Protein AF-0000000072547400 (afdb_homodimer)

InterPro domains:
  IPR038820 Coiled-coil domain-containing protein 171 [PF28256] (1-188)

Organism: Lottia gigantea (NCBI:txid225164)

Secondary structure (DSSP, 8-state):
-HHHHHHHHHHHHHHHHHHHHHHHHHHHHHHHHHHHHHHHHHHHHHHHHHHHHHHHHHHHHHHHHHHHHHHHHHHHHHHHHHHHHHHHHHHHHHHHHHHHHHHHHHHHH-TTS--HHHHHHHH-GGGS-S-GGG--HHHHHHHHHHHHHHHHHHHHHHHHHHHHHHHHHHHHHHHHHHHHHHHHHHH-/-HHHHHHHHHHHHHHHHHHHHHHHHHHHHHHHHHHHHHHHHHHHHHHHHHHHHHHHHHHHHHHHHHHHHHHHHHHHHHHHHHHHHHHHHHHHHHHHHHHHHHHHHHHHH-TTS--THHHHHHH-GGGS-S-GGG--HHHHHHHHHHHHHHHHHHHHHHHHHHHHHHHHHHHHHHHHHHHHHHHHHHH-

pLDDT: mean 85.14, std 13.45, range [47.97, 98.69]

Radius of gyration: 54.81 Å; Cα contacts (8 Å, |Δi|>4): 258; chains: 2; bounding box: 31×188×97 Å

Sequence (376 aa):
LLQEQSRQLTELSTRLEMYATDGEEKRHTLSAAAQDLSEIKSELRRKEQTIRQLNKQTMQYEFDKKSFEGNLTDAENALRTAAKDKEVLANYIRSVEKALLEGKRQFRQSPEGREVTLSQLLLNTDLIPSDISKAGPELIACQNLVAAFIDVYHSATSKIKSLEEEVVAHRQHVEAMKRELSDTIHRELLQEQSRQLTELSTRLEMYATDGEEKRHTLSAAAQDLSEIKSELRRKEQTIRQLNKQTMQYEFDKKSFEGNLTDAENALRTAAKDKEVLANYIRSVEKALLEGKRQFRQSPEGREVTLSQLLLNTDLIPSDISKAGPELIACQNLVAAFIDVYHSATSKIKSLEEEVVAHRQHVEAMKRELSDTIHRE

Foldseek 3Di:
DVVVVVVVVVVVVVVVVVVVVVVVVVVVVVVVVVVVVVVVVVVVVVVVVVVVVVVVVVVVVVVVVVVVVVVVVVVVVVVVLVVVLVVLLVQLVVQLVVLVVVVVVVCVPCVQDDLVRSCCSNVVCVSPPPPCVSHDPVSVVVNVVSVVVVVVSNVVSVVSNVVVVVVVVVVVVVVVVVVVVVVVVVVD/DVVVVVVVVVVVVVVVVVVVVVVVVVVVVVVVVVVVVVVVVVVVVVVVVVVVVVVVVVVVVVVVVVVVVVVVVVVVVVVVLVVVLVVLLVQLVVQLVVLVVVVVVVCVPCVQDDLCRSCCSNPVCVSPPPPVVSHDPVSVVVNVVSVVVVVVSNVVSVVSNVVVVVVVVVVVVVVVVVVVVVVVVVVD

Structure (mmCIF, N/CA/C/O backbone):
data_AF-0000000072547400-model_v1
#
loop_
_entity.id
_entity.type
_entity.pdbx_description
1 polymer 'Uncharacterized protein'
#
loop_
_atom_site.group_PDB
_atom_site.id
_atom_site.type_symbol
_atom_site.label_atom_id
_atom_site.label_alt_id
_atom_site.label_comp_id
_atom_site.label_asym_id
_atom_site.label_entity_id
_atom_site.label_seq_id
_atom_site.pdbx_PDB_ins_code
_atom_site.Cartn_x
_atom_site.Cartn_y
_atom_site.Cartn_z
_atom_site.occupancy
_atom_site.B_iso_or_equiv
_atom_site.auth_seq_id
_atom_site.auth_comp_id
_atom_site.auth_asym_id
_atom_site.auth_atom_id
_atom_site.pdbx_PDB_model_num
ATOM 1 N N . LEU A 1 1 ? 6.637 -103.25 -54.719 1 83.75 1 LEU A N 1
ATOM 2 C CA . LEU A 1 1 ? 5.586 -102.625 -53.938 1 83.75 1 LEU A CA 1
ATOM 3 C C . LEU A 1 1 ? 6.047 -102.375 -52.5 1 83.75 1 LEU A C 1
ATOM 5 O O . LEU A 1 1 ? 5.906 -101.312 -51.969 1 83.75 1 LEU A O 1
ATOM 9 N N . LEU A 1 2 ? 6.812 -103.312 -52 1 87.88 2 LEU A N 1
ATOM 10 C CA . LEU A 1 2 ? 7.285 -103.25 -50.625 1 87.88 2 LEU A CA 1
ATOM 11 C C . LEU A 1 2 ? 8.383 -102.188 -50.469 1 87.88 2 LEU A C 1
ATOM 13 O O . LEU A 1 2 ? 8.398 -101.438 -49.5 1 87.88 2 LEU A O 1
ATOM 17 N N . GLN A 1 3 ? 9.219 -102.125 -51.438 1 87.75 3 GLN A N 1
ATOM 18 C CA . GLN A 1 3 ? 10.32 -101.125 -51.438 1 87.75 3 GLN A CA 1
ATOM 19 C C . GLN A 1 3 ? 9.797 -99.75 -51.562 1 87.75 3 GLN A C 1
ATOM 21 O O . GLN A 1 3 ? 10.297 -98.812 -50.906 1 87.75 3 GLN A O 1
ATOM 26 N N . GLU A 1 4 ? 8.781 -99.562 -52.344 1 89.38 4 GLU A N 1
ATOM 27 C CA . GLU A 1 4 ? 8.156 -98.25 -52.531 1 89.38 4 GLU A CA 1
ATOM 28 C C . GLU A 1 4 ? 7.441 -97.75 -51.281 1 89.38 4 GLU A C 1
ATOM 30 O O . GLU A 1 4 ? 7.547 -96.625 -50.906 1 89.38 4 GLU A O 1
ATOM 35 N N . GLN A 1 5 ? 6.781 -98.688 -50.656 1 90 5 GLN A N 1
ATOM 36 C CA . GLN A 1 5 ? 6.078 -98.312 -49.406 1 90 5 GLN A CA 1
ATOM 37 C C . GLN A 1 5 ? 7.059 -98 -48.281 1 90 5 GLN A C 1
ATOM 39 O O . GLN A 1 5 ? 6.801 -97.062 -47.5 1 90 5 GLN A O 1
ATOM 44 N N . SER A 1 6 ? 8.164 -98.625 -48.281 1 89.88 6 SER A N 1
ATOM 45 C CA . SER A 1 6 ? 9.195 -98.375 -47.312 1 89.88 6 SER A CA 1
ATOM 46 C C . SER A 1 6 ? 9.797 -97 -47.5 1 89.88 6 SER A C 1
ATOM 48 O O . SER A 1 6 ? 10.047 -96.25 -46.562 1 89.88 6 SER A O 1
ATOM 50 N N . ARG A 1 7 ? 9.984 -96.625 -48.688 1 91.88 7 ARG A N 1
ATOM 51 C CA . ARG A 1 7 ? 10.5 -95.312 -49.031 1 91.88 7 ARG A CA 1
ATOM 52 C C . ARG A 1 7 ? 9.516 -94.188 -48.625 1 91.88 7 ARG A C 1
ATOM 54 O O . ARG A 1 7 ? 9.914 -93.188 -48.062 1 91.88 7 ARG A O 1
ATOM 61 N N . GLN A 1 8 ? 8.305 -94.5 -48.844 1 92.56 8 GLN A N 1
ATOM 62 C CA . GLN A 1 8 ? 7.254 -93.5 -48.5 1 92.56 8 GLN A CA 1
ATOM 63 C C . GLN A 1 8 ? 7.168 -93.375 -46.969 1 92.56 8 GLN A C 1
ATOM 65 O O . GLN A 1 8 ? 6.996 -92.25 -46.469 1 92.56 8 GLN A O 1
ATOM 70 N N . LEU A 1 9 ? 7.297 -94.375 -46.219 1 91.94 9 LEU A N 1
ATOM 71 C CA . LEU A 1 9 ? 7.266 -94.375 -44.781 1 91.94 9 LEU A CA 1
ATOM 72 C C . LEU A 1 9 ? 8.406 -93.562 -44.219 1 91.94 9 LEU A C 1
ATOM 74 O O . LEU A 1 9 ? 8.211 -92.75 -43.281 1 91.94 9 LEU A O 1
ATOM 78 N N . THR A 1 10 ? 9.555 -93.75 -44.844 1 92 10 THR A N 1
ATOM 79 C CA . THR A 1 10 ? 10.727 -93 -44.406 1 92 10 THR A CA 1
ATOM 80 C C . THR A 1 10 ? 10.547 -91.5 -44.719 1 92 10 THR A C 1
ATOM 82 O O . THR A 1 10 ? 10.875 -90.688 -43.875 1 92 10 THR A O 1
ATOM 85 N N . GLU A 1 11 ? 10.039 -91.188 -45.812 1 92.81 11 GLU A N 1
ATOM 86 C CA . GLU A 1 11 ? 9.797 -89.812 -46.219 1 92.81 11 GLU A CA 1
ATOM 87 C C . GLU A 1 11 ? 8.781 -89.188 -45.281 1 92.81 11 GLU A C 1
ATOM 89 O O . GLU A 1 11 ? 8.992 -88.062 -44.812 1 92.81 11 GLU A O 1
ATOM 94 N N . LEU A 1 12 ? 7.723 -89.875 -45.031 1 91.81 12 LEU A N 1
ATOM 95 C CA . LEU A 1 12 ? 6.68 -89.375 -44.125 1 91.81 12 LEU A CA 1
ATOM 96 C C . LEU A 1 12 ? 7.203 -89.188 -42.719 1 91.81 12 LEU A C 1
ATOM 98 O O . LEU A 1 12 ? 6.855 -88.25 -42.031 1 91.81 12 LEU A O 1
ATOM 102 N N . SER A 1 13 ? 8.008 -90.125 -42.344 1 91 13 SER A N 1
ATOM 103 C CA . SER A 1 13 ? 8.609 -90.062 -41 1 91 13 SER A CA 1
ATOM 104 C C . SER A 1 13 ? 9.516 -88.812 -40.875 1 91 13 SER A C 1
ATOM 106 O O . SER A 1 13 ? 9.516 -88.125 -39.875 1 91 13 SER A O 1
ATOM 108 N N . THR A 1 14 ? 10.281 -88.562 -41.906 1 91.81 14 THR A N 1
ATOM 109 C CA . THR A 1 14 ? 11.156 -87.375 -41.938 1 91.81 14 THR A CA 1
ATOM 110 C C . THR A 1 14 ? 10.336 -86.125 -41.906 1 91.81 14 THR A C 1
ATOM 112 O O . THR A 1 14 ? 10.68 -85.188 -41.188 1 91.81 14 THR A O 1
ATOM 115 N N . ARG A 1 15 ? 9.281 -86.062 -42.656 1 91.81 15 ARG A N 1
ATOM 116 C CA . ARG A 1 15 ? 8.406 -84.938 -42.688 1 91.81 15 ARG A CA 1
ATOM 117 C C . ARG A 1 15 ? 7.746 -84.688 -41.312 1 91.81 15 ARG A C 1
ATOM 119 O O . ARG A 1 15 ? 7.613 -83.562 -40.875 1 91.81 15 ARG A O 1
ATOM 126 N N . LEU A 1 16 ? 7.395 -85.688 -40.719 1 90.81 16 LEU A N 1
ATOM 127 C CA . LEU A 1 16 ? 6.777 -85.625 -39.375 1 90.81 16 LEU A CA 1
ATOM 128 C C . LEU A 1 16 ? 7.75 -85.062 -38.375 1 90.81 16 LEU A C 1
ATOM 130 O O . LEU A 1 16 ? 7.363 -84.25 -37.531 1 90.81 16 LEU A O 1
ATOM 134 N N . GLU A 1 17 ? 8.945 -85.5 -38.469 1 90.56 17 GLU A N 1
ATOM 135 C CA . GLU A 1 17 ? 9.977 -85 -37.562 1 90.56 17 GLU A CA 1
ATOM 136 C C . GLU A 1 17 ? 10.203 -83.5 -37.812 1 90.56 17 GLU A C 1
ATOM 138 O O . GLU A 1 17 ? 10.375 -82.688 -36.844 1 90.56 17 GLU A O 1
ATOM 143 N N . MET A 1 18 ? 10.203 -83.125 -39 1 90.81 18 MET A N 1
ATOM 144 C CA . MET A 1 18 ? 10.375 -81.688 -39.375 1 90.81 18 MET A CA 1
ATOM 145 C C . MET A 1 18 ? 9.227 -80.875 -38.844 1 90.81 18 MET A C 1
ATOM 147 O O . MET A 1 18 ? 9.445 -79.75 -38.281 1 90.81 18 MET A O 1
ATOM 151 N N . TYR A 1 19 ? 8.023 -81.375 -38.906 1 87.81 19 TYR A N 1
ATOM 152 C CA . TYR A 1 19 ? 6.836 -80.688 -38.406 1 87.81 19 TYR A CA 1
ATOM 153 C C . TYR A 1 19 ? 6.859 -80.562 -36.875 1 87.81 19 TYR A C 1
ATOM 155 O O . TYR A 1 19 ? 6.48 -79.5 -36.312 1 87.81 19 TYR A O 1
ATOM 163 N N . ALA A 1 20 ? 7.324 -81.625 -36.344 1 88.81 20 ALA A N 1
ATOM 164 C CA . ALA A 1 20 ? 7.406 -81.625 -34.875 1 88.81 20 ALA A CA 1
ATOM 165 C C . ALA A 1 20 ? 8.398 -80.562 -34.375 1 88.81 20 ALA A C 1
ATOM 167 O O . ALA A 1 20 ? 8.117 -79.812 -33.438 1 88.81 20 ALA A O 1
ATOM 168 N N . THR A 1 21 ? 9.531 -80.5 -35.031 1 89.12 21 THR A N 1
ATOM 169 C CA . THR A 1 21 ? 10.562 -79.562 -34.656 1 89.12 21 THR A CA 1
ATOM 170 C C . THR A 1 21 ? 10.062 -78.125 -34.906 1 89.12 21 THR A C 1
ATOM 172 O O . THR A 1 21 ? 10.227 -77.25 -34.062 1 89.12 21 THR A O 1
ATOM 175 N N . ASP A 1 22 ? 9.406 -77.938 -36.031 1 89.44 22 ASP A N 1
ATOM 176 C CA . ASP A 1 22 ? 8.82 -76.688 -36.375 1 89.44 22 ASP A CA 1
ATOM 177 C C . ASP A 1 22 ? 7.742 -76.25 -35.375 1 89.44 22 ASP A C 1
ATOM 179 O O . ASP A 1 22 ? 7.676 -75.125 -34.938 1 89.44 22 ASP A O 1
ATOM 183 N N . GLY A 1 23 ? 6.98 -77.188 -34.969 1 86.19 23 GLY A N 1
ATOM 184 C CA . GLY A 1 23 ? 5.938 -77 -34 1 86.19 23 GLY A CA 1
ATOM 185 C C . GLY A 1 23 ? 6.477 -76.562 -32.625 1 86.19 23 GLY A C 1
ATOM 186 O O . GLY A 1 23 ? 5.918 -75.688 -31.984 1 86.19 23 GLY A O 1
ATOM 187 N N . GLU A 1 24 ? 7.559 -77.188 -32.281 1 90.06 24 GLU A N 1
ATOM 188 C CA . GLU A 1 24 ? 8.203 -76.875 -31.016 1 90.06 24 GLU A CA 1
ATOM 189 C C . GLU A 1 24 ? 8.789 -75.438 -31.062 1 90.06 24 GLU A C 1
ATOM 191 O O . GLU A 1 24 ? 8.695 -74.688 -30.078 1 90.06 24 GLU A O 1
ATOM 196 N N . GLU A 1 25 ? 9.359 -75.062 -32.094 1 90.81 25 GLU A N 1
ATOM 197 C CA . GLU A 1 25 ? 9.922 -73.75 -32.281 1 90.81 25 GLU A CA 1
ATOM 198 C C . GLU A 1 25 ? 8.828 -72.688 -32.219 1 90.81 25 GLU A C 1
ATOM 200 O O . GLU A 1 25 ? 9 -71.625 -31.594 1 90.81 25 GLU A O 1
ATOM 205 N N . LYS A 1 26 ? 7.754 -73 -32.875 1 89.62 26 LYS A N 1
ATOM 206 C CA . LYS A 1 26 ? 6.629 -72.062 -32.875 1 89.62 26 LYS A CA 1
ATOM 207 C C . LYS A 1 26 ? 6.023 -71.938 -31.469 1 89.62 26 LYS A C 1
ATOM 209 O O . LYS A 1 26 ? 5.609 -70.812 -31.078 1 89.62 26 LYS A O 1
ATOM 214 N N . ARG A 1 27 ? 6.07 -73 -30.766 1 90.75 27 ARG A N 1
ATOM 215 C CA . ARG A 1 27 ? 5.574 -72.938 -29.391 1 90.75 27 ARG A CA 1
ATOM 216 C C . ARG A 1 27 ? 6.453 -72.062 -28.516 1 90.75 27 ARG A C 1
ATOM 218 O O . ARG A 1 27 ? 5.945 -71.312 -27.703 1 90.75 27 ARG A O 1
ATOM 225 N N . HIS A 1 28 ? 7.75 -72.188 -28.703 1 93.44 28 HIS A N 1
ATOM 226 C CA . HIS A 1 28 ? 8.688 -71.312 -27.953 1 93.44 28 HIS A CA 1
ATOM 227 C C . HIS A 1 28 ? 8.516 -69.875 -28.297 1 93.44 28 HIS A C 1
ATOM 229 O O . HIS A 1 28 ? 8.484 -69 -27.406 1 93.44 28 HIS A O 1
ATOM 235 N N . THR A 1 29 ? 8.336 -69.562 -29.5 1 93.19 29 THR A N 1
ATOM 236 C CA . THR A 1 29 ? 8.148 -68.25 -29.969 1 93.19 29 THR A CA 1
ATOM 237 C C . THR A 1 29 ? 6.844 -67.625 -29.438 1 93.19 29 THR A C 1
ATOM 239 O O . THR A 1 29 ? 6.797 -66.5 -29.031 1 93.19 29 THR A O 1
ATOM 242 N N . LEU A 1 30 ? 5.801 -68.438 -29.422 1 92.62 30 LEU A N 1
ATOM 243 C CA . LEU A 1 30 ? 4.504 -68.062 -28.906 1 92.62 30 LEU A CA 1
ATOM 244 C C . LEU A 1 30 ? 4.594 -67.75 -27.422 1 92.62 30 LEU A C 1
ATOM 246 O O . LEU A 1 30 ? 4.031 -66.75 -26.953 1 92.62 30 LEU A O 1
ATOM 250 N N . SER A 1 31 ? 5.324 -68.562 -26.734 1 93.44 31 SER A N 1
ATOM 251 C CA . SER A 1 31 ? 5.512 -68.375 -25.297 1 93.44 31 SER A CA 1
ATOM 252 C C . SER A 1 31 ? 6.285 -67.062 -25.016 1 93.44 31 SER A C 1
ATOM 254 O O . SER A 1 31 ? 5.922 -66.312 -24.125 1 93.44 31 SER A O 1
ATOM 256 N N . ALA A 1 32 ? 7.305 -66.812 -25.781 1 93.69 32 ALA A N 1
ATOM 257 C CA . ALA A 1 32 ? 8.102 -65.625 -25.625 1 93.69 32 ALA A CA 1
ATOM 258 C C . ALA A 1 32 ? 7.273 -64.375 -25.953 1 93.69 32 ALA A C 1
ATOM 260 O O . ALA A 1 32 ? 7.352 -63.344 -25.25 1 93.69 32 ALA A O 1
ATOM 261 N N . ALA A 1 33 ? 6.48 -64.438 -26.984 1 92.12 33 ALA A N 1
ATOM 262 C CA . ALA A 1 33 ? 5.625 -63.344 -27.391 1 92.12 33 ALA A CA 1
ATOM 263 C C . ALA A 1 33 ? 4.574 -63.031 -26.312 1 92.12 33 ALA A C 1
ATOM 265 O O . ALA A 1 33 ? 4.266 -61.875 -26.047 1 92.12 33 ALA A O 1
ATOM 266 N N . ALA A 1 34 ? 4.102 -64.125 -25.781 1 92.81 34 ALA A N 1
ATOM 267 C CA . ALA A 1 34 ? 3.104 -63.969 -24.719 1 92.81 34 ALA A CA 1
ATOM 268 C C . ALA A 1 34 ? 3.705 -63.281 -23.484 1 92.81 34 ALA A C 1
ATOM 270 O O . ALA A 1 34 ? 3.062 -62.438 -22.859 1 92.81 34 ALA A O 1
ATOM 271 N N . GLN A 1 35 ? 4.926 -63.594 -23.172 1 95 35 GLN A N 1
ATOM 272 C CA . GLN A 1 35 ? 5.629 -62.969 -22.047 1 95 35 GLN A CA 1
ATOM 273 C C . GLN A 1 35 ? 5.902 -61.5 -22.328 1 95 35 GLN A C 1
ATOM 275 O O . GLN A 1 35 ? 5.672 -60.656 -21.453 1 95 35 GLN A O 1
ATOM 280 N N . ASP A 1 36 ? 6.352 -61.156 -23.5 1 93.69 36 ASP A N 1
ATOM 281 C CA . ASP A 1 36 ? 6.602 -59.781 -23.891 1 93.69 36 ASP A CA 1
ATOM 282 C C . ASP A 1 36 ? 5.324 -58.969 -23.812 1 93.69 36 ASP A C 1
ATOM 284 O O . ASP A 1 36 ? 5.34 -57.844 -23.297 1 93.69 36 ASP A O 1
ATOM 288 N N . LEU A 1 37 ? 4.277 -59.562 -24.375 1 94.69 37 LEU A N 1
ATOM 289 C CA . LEU A 1 37 ? 2.984 -58.906 -24.375 1 94.69 37 LEU A CA 1
ATOM 290 C C . LEU A 1 37 ? 2.541 -58.594 -22.938 1 94.69 37 LEU A C 1
ATOM 292 O O . LEU A 1 37 ? 2.07 -57.5 -22.656 1 94.69 37 LEU A O 1
ATOM 296 N N . SER A 1 38 ? 2.736 -59.531 -22.078 1 95.06 38 SER A N 1
ATOM 297 C CA . SER A 1 38 ? 2.369 -59.344 -20.688 1 95.06 38 SER A CA 1
ATOM 298 C C . SER A 1 38 ? 3.188 -58.25 -20.031 1 95.06 38 SER A C 1
ATOM 300 O O . SER A 1 38 ? 2.643 -57.406 -19.328 1 95.06 38 SER A O 1
ATOM 302 N N . GLU A 1 39 ? 4.457 -58.219 -20.266 1 96.56 39 GLU A N 1
ATOM 303 C CA . GLU A 1 39 ? 5.352 -57.188 -19.703 1 96.56 39 GLU A CA 1
ATOM 304 C C . GLU A 1 39 ? 5.012 -55.812 -20.219 1 96.56 39 GLU A C 1
ATOM 306 O O . GLU A 1 39 ? 4.945 -54.844 -19.453 1 96.56 39 GLU A O 1
ATOM 311 N N . ILE A 1 40 ? 4.742 -55.656 -21.453 1 96.94 40 ILE A N 1
ATOM 312 C CA . ILE A 1 40 ? 4.457 -54.344 -22.062 1 96.94 40 ILE A CA 1
ATOM 313 C C . ILE A 1 40 ? 3.092 -53.844 -21.594 1 96.94 40 ILE A C 1
ATOM 315 O O . ILE A 1 40 ? 2.902 -52.656 -21.375 1 96.94 40 ILE A O 1
ATOM 319 N N . LYS A 1 41 ? 2.186 -54.781 -21.484 1 95.94 41 LYS A N 1
ATOM 320 C CA . LYS A 1 41 ? 0.874 -54.406 -20.969 1 95.94 41 LYS A CA 1
ATOM 321 C C . LYS A 1 41 ? 0.982 -53.875 -19.547 1 95.94 41 LYS A C 1
ATOM 323 O O . LYS A 1 41 ? 0.291 -52.906 -19.172 1 95.94 41 LYS A O 1
ATOM 328 N N . SER A 1 42 ? 1.872 -54.469 -18.734 1 96.75 42 SER A N 1
ATOM 329 C CA . SER A 1 42 ? 2.111 -54 -17.375 1 96.75 42 SER A CA 1
ATOM 330 C C . SER A 1 42 ? 2.738 -52.594 -17.375 1 96.75 42 SER A C 1
ATOM 332 O O . SER A 1 42 ? 2.344 -51.75 -16.578 1 96.75 42 SER A O 1
ATOM 334 N N . GLU A 1 43 ? 3.648 -52.438 -18.25 1 97.69 43 GLU A N 1
ATOM 335 C CA . GLU A 1 43 ? 4.293 -51.156 -18.375 1 97.69 43 GLU A CA 1
ATOM 336 C C . GLU A 1 43 ? 3.299 -50.062 -18.828 1 97.69 43 GLU A C 1
ATOM 338 O O . GLU A 1 43 ? 3.336 -48.938 -18.344 1 97.69 43 GLU A O 1
ATOM 343 N N . LEU A 1 44 ? 2.465 -50.438 -19.766 1 97.94 44 LEU A N 1
ATOM 344 C CA . LEU A 1 44 ? 1.421 -49.531 -20.234 1 97.94 44 LEU A CA 1
ATOM 345 C C . LEU A 1 44 ? 0.53 -49.094 -19.078 1 97.94 44 LEU A C 1
ATOM 347 O O . LEU A 1 44 ? 0.219 -47.906 -18.938 1 97.94 44 LEU A O 1
ATOM 351 N N . ARG A 1 45 ? 0.213 -50.031 -18.203 1 97.25 45 ARG A N 1
ATOM 352 C CA . ARG A 1 45 ? -0.606 -49.719 -17.047 1 97.25 45 ARG A CA 1
ATOM 353 C C . ARG A 1 45 ? 0.118 -48.75 -16.094 1 97.25 45 ARG A C 1
ATOM 355 O O . ARG A 1 45 ? -0.494 -47.844 -15.547 1 97.25 45 ARG A O 1
ATOM 362 N N . ARG A 1 46 ? 1.357 -48.938 -15.945 1 98.25 46 ARG A N 1
ATOM 363 C CA . ARG A 1 46 ? 2.16 -48.094 -15.086 1 98.25 46 ARG A CA 1
ATOM 364 C C . ARG A 1 46 ? 2.211 -46.656 -15.641 1 98.25 46 ARG A C 1
ATOM 366 O O . ARG A 1 46 ? 2.051 -45.688 -14.898 1 98.25 46 ARG A O 1
ATOM 373 N N . LYS A 1 47 ? 2.367 -46.562 -16.875 1 98.12 47 LYS A N 1
ATOM 374 C CA . LYS A 1 47 ? 2.418 -45.25 -17.516 1 98.12 47 LYS A CA 1
ATOM 375 C C . LYS A 1 47 ? 1.073 -44.531 -17.406 1 98.12 47 LYS A C 1
ATOM 377 O O . LYS A 1 47 ? 1.023 -43.312 -17.203 1 98.12 47 LYS A O 1
ATOM 382 N N . GLU A 1 48 ? 0.029 -45.312 -17.609 1 98.06 48 GLU A N 1
ATOM 383 C CA . GLU A 1 48 ? -1.309 -44.75 -17.469 1 98.06 48 GLU A CA 1
ATOM 384 C C . GLU A 1 48 ? -1.533 -44.188 -16.062 1 98.06 48 GLU A C 1
ATOM 386 O O . GLU A 1 48 ? -2.152 -43.156 -15.891 1 98.06 48 GLU A O 1
ATOM 391 N N . GLN A 1 49 ? -1.041 -44.938 -15.117 1 98.31 49 GLN A N 1
ATOM 392 C CA . GLN A 1 49 ? -1.127 -44.469 -13.734 1 98.31 49 GLN A CA 1
ATOM 393 C C . GLN A 1 49 ? -0.318 -43.188 -13.539 1 98.31 49 GLN A C 1
ATOM 395 O O . GLN A 1 49 ? -0.776 -42.25 -12.875 1 98.31 49 GLN A O 1
ATOM 400 N N . THR A 1 50 ? 0.792 -43.094 -14.07 1 98.5 50 THR A N 1
ATOM 401 C CA . THR A 1 50 ? 1.645 -41.938 -14 1 98.5 50 THR A CA 1
ATOM 402 C C . THR A 1 50 ? 0.957 -40.719 -14.641 1 98.5 50 THR A C 1
ATOM 404 O O . THR A 1 50 ? 0.983 -39.625 -14.086 1 98.5 50 THR A O 1
ATOM 407 N N . ILE A 1 51 ? 0.347 -40.906 -15.766 1 98.69 51 ILE A N 1
ATOM 408 C CA . ILE A 1 51 ? -0.362 -39.844 -16.469 1 98.69 51 ILE A CA 1
ATOM 409 C C . ILE A 1 51 ? -1.506 -39.312 -15.609 1 98.69 51 ILE A C 1
ATOM 411 O O . ILE A 1 51 ? -1.709 -38.125 -15.5 1 98.69 51 ILE A O 1
ATOM 415 N N . ARG A 1 52 ? -2.158 -40.25 -14.953 1 98.06 52 ARG A N 1
ATOM 416 C CA . ARG A 1 52 ? -3.254 -39.844 -14.078 1 98.06 52 ARG A CA 1
ATOM 417 C C . ARG A 1 52 ? -2.75 -38.938 -12.945 1 98.06 52 ARG A C 1
ATOM 419 O O . ARG A 1 52 ? -3.361 -37.938 -12.625 1 98.06 52 ARG A O 1
ATOM 426 N N . GLN A 1 53 ? -1.719 -39.344 -12.398 1 98.12 53 GLN A N 1
ATOM 427 C CA . GLN A 1 53 ? -1.133 -38.594 -11.297 1 98.12 53 GLN A CA 1
ATOM 428 C C . GLN A 1 53 ? -0.684 -37.188 -11.766 1 98.12 53 GLN A C 1
ATOM 430 O O . GLN A 1 53 ? -0.952 -36.188 -11.102 1 98.12 53 GLN A O 1
ATOM 435 N N . LEU A 1 54 ? -0.065 -37.125 -12.875 1 98 54 LEU A N 1
ATOM 436 C CA . LEU A 1 54 ? 0.422 -35.875 -13.422 1 98 54 LEU A CA 1
ATOM 437 C C . LEU A 1 54 ? -0.739 -34.969 -13.797 1 98 54 LEU A C 1
ATOM 439 O O . LEU A 1 54 ? -0.663 -33.75 -13.617 1 98 54 LEU A O 1
ATOM 443 N N . ASN A 1 55 ? -1.71 -35.562 -14.32 1 97 55 ASN A N 1
ATOM 444 C CA . ASN A 1 55 ? -2.898 -34.781 -14.648 1 97 55 ASN A CA 1
ATOM 445 C C . ASN A 1 55 ? -3.523 -34.156 -13.406 1 97 55 ASN A C 1
ATOM 447 O O . ASN A 1 55 ? -3.941 -33 -13.43 1 97 55 ASN A O 1
ATOM 451 N N . LYS A 1 56 ? -3.6 -34.875 -12.344 1 97.19 56 LYS A N 1
ATOM 452 C CA . LYS A 1 56 ? -4.102 -34.344 -11.086 1 97.19 56 LYS A CA 1
ATOM 453 C C . LYS A 1 56 ? -3.242 -33.188 -10.594 1 97.19 56 LYS A C 1
ATOM 455 O O . LYS A 1 56 ? -3.766 -32.156 -10.164 1 97.19 56 LYS A O 1
ATOM 460 N N . GLN A 1 57 ? -2.01 -33.375 -10.641 1 96.44 57 GLN A N 1
ATOM 461 C CA . GLN A 1 57 ? -1.071 -32.312 -10.227 1 96.44 57 GLN A CA 1
ATOM 462 C C . GLN A 1 57 ? -1.233 -31.062 -11.078 1 96.44 57 GLN A C 1
ATOM 464 O O . GLN A 1 57 ? -1.249 -29.953 -10.555 1 96.44 57 GLN A O 1
ATOM 469 N N . THR A 1 58 ? -1.315 -31.297 -12.328 1 95.94 58 THR A N 1
ATOM 470 C CA . THR A 1 58 ? -1.473 -30.172 -13.258 1 95.94 58 THR A CA 1
ATOM 471 C C . THR A 1 58 ? -2.758 -29.406 -12.961 1 95.94 58 THR A C 1
ATOM 473 O O . THR A 1 58 ? -2.773 -28.172 -13.008 1 95.94 58 THR A O 1
ATOM 476 N N . MET A 1 59 ? -3.76 -30.172 -12.672 1 96.12 59 MET A N 1
ATOM 477 C CA . MET A 1 59 ? -5.023 -29.531 -12.32 1 96.12 59 MET A CA 1
ATOM 478 C C . MET A 1 59 ? -4.867 -28.688 -11.055 1 96.12 59 MET A C 1
ATOM 480 O O . MET A 1 59 ? -5.391 -27.578 -10.984 1 96.12 59 MET A O 1
ATOM 484 N N . GLN A 1 60 ? -4.184 -29.156 -10.148 1 96.75 60 GLN A N 1
ATOM 485 C CA . GLN A 1 60 ? -3.924 -28.438 -8.914 1 96.75 60 GLN A CA 1
ATOM 486 C C . GLN A 1 60 ? -3.127 -27.156 -9.18 1 96.75 60 GLN A C 1
ATOM 488 O O . GLN A 1 60 ? -3.445 -26.094 -8.648 1 96.75 60 GLN A O 1
ATOM 493 N N . TYR A 1 61 ? -2.143 -27.219 -9.984 1 96.31 61 TYR A N 1
ATOM 494 C CA . TYR A 1 61 ? -1.314 -26.062 -10.328 1 96.31 61 TYR A CA 1
ATOM 495 C C . TYR A 1 61 ? -2.129 -25 -11.062 1 96.31 61 TYR A C 1
ATOM 497 O O . TYR A 1 61 ? -1.927 -23.812 -10.859 1 96.31 61 TYR A O 1
ATOM 505 N N . GLU A 1 62 ? -2.961 -25.5 -11.914 1 94.81 62 GLU A N 1
ATOM 506 C CA . GLU A 1 62 ? -3.822 -24.562 -12.633 1 94.81 62 GLU A CA 1
ATOM 507 C C . GLU A 1 62 ? -4.715 -23.781 -11.672 1 94.81 62 GLU A C 1
ATOM 509 O O . GLU A 1 62 ? -4.895 -22.578 -11.828 1 94.81 62 GLU A O 1
ATOM 514 N N . PHE A 1 63 ? -5.227 -24.484 -10.719 1 95.81 63 PHE A N 1
ATOM 515 C CA . PHE A 1 63 ? -6.043 -23.844 -9.695 1 95.81 63 PHE A CA 1
ATOM 516 C C . PHE A 1 63 ? -5.219 -22.859 -8.883 1 95.81 63 PHE A C 1
ATOM 518 O O . PHE A 1 63 ? -5.648 -21.719 -8.664 1 95.81 63 PHE A O 1
ATOM 525 N N . ASP A 1 64 ? -4.09 -23.203 -8.469 1 95.38 64 ASP A N 1
ATOM 526 C CA . ASP A 1 64 ? -3.193 -22.344 -7.695 1 95.38 64 ASP A CA 1
ATOM 527 C C . ASP A 1 64 ? -2.807 -21.094 -8.484 1 95.38 64 ASP A C 1
ATOM 529 O O . ASP A 1 64 ? -2.758 -20 -7.934 1 95.38 64 ASP A O 1
ATOM 533 N N . LYS A 1 65 ? -2.533 -21.344 -9.695 1 94.44 65 LYS A N 1
ATOM 534 C CA . LYS A 1 65 ? -2.141 -20.219 -10.555 1 94.44 65 LYS A CA 1
ATOM 535 C C . LYS A 1 65 ? -3.227 -19.156 -10.594 1 94.44 65 LYS A C 1
ATOM 537 O O . LYS A 1 65 ? -2.938 -17.969 -10.469 1 94.44 65 LYS A O 1
ATOM 542 N N . LYS A 1 66 ? -4.461 -19.562 -10.742 1 95.62 66 LYS A N 1
ATOM 543 C CA . LYS A 1 66 ? -5.578 -18.625 -10.773 1 95.62 66 LYS A CA 1
ATOM 544 C C . LYS A 1 66 ? -5.715 -17.891 -9.445 1 95.62 66 LYS A C 1
ATOM 546 O O . LYS A 1 66 ? -5.957 -16.688 -9.422 1 95.62 66 LYS A O 1
ATOM 551 N N . SER A 1 67 ? -5.508 -18.672 -8.477 1 96 67 SER A N 1
ATOM 552 C CA . SER A 1 67 ? -5.582 -18.094 -7.141 1 96 67 SER A CA 1
ATOM 553 C C . SER A 1 67 ? -4.492 -17.047 -6.934 1 96 67 SER A C 1
ATOM 555 O O . SER A 1 67 ? -4.77 -15.945 -6.461 1 96 67 SER A O 1
ATOM 557 N N . PHE A 1 68 ? -3.303 -17.344 -7.301 1 95.62 68 PHE A N 1
ATOM 558 C CA . PHE A 1 68 ? -2.168 -16.438 -7.176 1 95.62 68 PHE A CA 1
ATOM 559 C C . PHE A 1 68 ? -2.379 -15.195 -8.023 1 95.62 68 PHE A C 1
ATOM 561 O O . PHE A 1 68 ? -2.104 -14.078 -7.574 1 95.62 68 PHE A O 1
ATOM 568 N N . GLU A 1 69 ? -2.848 -15.398 -9.188 1 94.75 69 GLU A N 1
ATOM 569 C CA . GLU A 1 69 ? -3.123 -14.273 -10.07 1 94.75 69 GLU A CA 1
ATOM 570 C C . GLU A 1 69 ? -4.152 -13.328 -9.453 1 94.75 69 GLU A C 1
ATOM 572 O O . GLU A 1 69 ? -4 -12.102 -9.516 1 94.75 69 GLU A O 1
ATOM 577 N N . GLY A 1 70 ? -5.117 -13.906 -8.852 1 96.06 70 GLY A N 1
ATOM 578 C CA . GLY A 1 70 ? -6.121 -13.109 -8.172 1 96.06 70 GLY A CA 1
ATOM 579 C C . GLY A 1 70 ? -5.57 -12.344 -6.977 1 96.06 70 GLY A C 1
ATOM 580 O O . GLY A 1 70 ? -5.836 -11.148 -6.824 1 96.06 70 GLY A O 1
ATOM 581 N N . ASN A 1 71 ? -4.844 -12.961 -6.191 1 95.75 71 ASN A N 1
ATOM 582 C CA . ASN A 1 71 ? -4.238 -12.352 -5.016 1 95.75 71 ASN A CA 1
ATOM 583 C C . ASN A 1 71 ? -3.277 -11.227 -5.398 1 95.75 71 ASN A C 1
ATOM 585 O O . ASN A 1 71 ? -3.238 -10.188 -4.738 1 95.75 71 ASN A O 1
ATOM 589 N N . 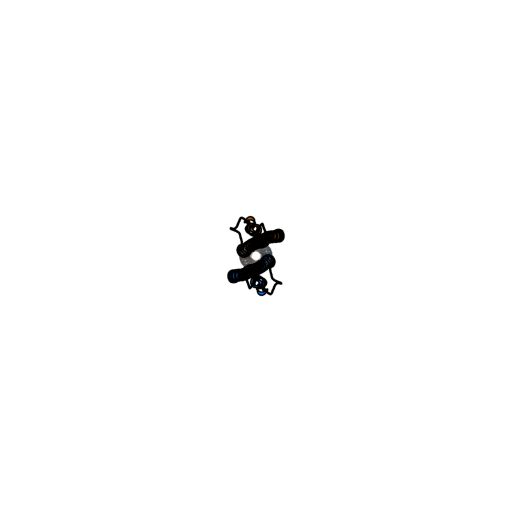LEU A 1 72 ? -2.57 -11.516 -6.414 1 96.56 72 LEU A N 1
ATOM 590 C CA . LEU A 1 72 ? -1.624 -10.508 -6.879 1 96.56 72 LEU A CA 1
ATOM 591 C C . LEU A 1 72 ? -2.355 -9.273 -7.395 1 96.56 72 LEU A C 1
ATOM 593 O O . LEU A 1 72 ? -1.96 -8.148 -7.105 1 96.56 72 LEU A O 1
ATOM 597 N N . THR A 1 73 ? -3.344 -9.508 -8.164 1 96.5 73 THR A N 1
ATOM 598 C CA . THR A 1 73 ? -4.145 -8.398 -8.664 1 96.5 73 THR A CA 1
ATOM 599 C C . THR A 1 73 ? -4.727 -7.59 -7.504 1 96.5 73 THR A C 1
ATOM 601 O O . THR A 1 73 ? -4.703 -6.359 -7.527 1 96.5 73 THR A O 1
ATOM 604 N N . ASP A 1 74 ? -5.172 -8.211 -6.488 1 96.62 74 ASP A N 1
ATOM 605 C CA . ASP A 1 74 ? -5.715 -7.547 -5.305 1 96.62 74 ASP A CA 1
ATOM 606 C C . ASP A 1 74 ? -4.645 -6.711 -4.605 1 96.62 74 ASP A C 1
ATOM 608 O O . ASP A 1 74 ? -4.891 -5.562 -4.234 1 96.62 74 ASP A O 1
ATOM 612 N N . ALA A 1 75 ? -3.566 -7.289 -4.461 1 96.56 75 ALA A N 1
ATOM 613 C CA . ALA A 1 75 ? -2.467 -6.598 -3.793 1 96.56 75 ALA A CA 1
ATOM 614 C C . ALA A 1 75 ? -2.02 -5.379 -4.594 1 96.56 75 ALA A C 1
ATOM 616 O O . ALA A 1 75 ? -1.747 -4.32 -4.023 1 96.56 75 ALA A O 1
ATOM 617 N N . GLU A 1 76 ? -1.955 -5.516 -5.832 1 93.69 76 GLU A N 1
ATOM 618 C CA . GLU A 1 76 ? -1.568 -4.41 -6.703 1 93.69 76 GLU A CA 1
ATOM 619 C C . GLU A 1 76 ? -2.582 -3.271 -6.629 1 93.69 76 GLU A C 1
ATOM 621 O O . GLU A 1 76 ? -2.205 -2.098 -6.641 1 93.69 76 GLU A O 1
ATOM 626 N N . ASN A 1 77 ? -3.801 -3.586 -6.59 1 95.69 77 ASN A N 1
ATOM 627 C CA . ASN A 1 77 ? -4.844 -2.574 -6.449 1 95.69 77 ASN A CA 1
ATOM 628 C C . ASN A 1 77 ? -4.73 -1.837 -5.117 1 95.69 77 ASN A C 1
ATOM 630 O O . ASN A 1 77 ? -4.883 -0.615 -5.066 1 95.69 77 ASN A O 1
ATOM 634 N N . ALA A 1 78 ? -4.508 -2.58 -4.156 1 95.81 78 ALA A N 1
ATOM 635 C CA . ALA A 1 78 ? -4.348 -1.978 -2.836 1 95.81 78 ALA A CA 1
ATOM 636 C C . ALA A 1 78 ? -3.146 -1.036 -2.807 1 95.81 78 ALA A C 1
ATOM 638 O O . ALA A 1 78 ? -3.221 0.058 -2.242 1 95.81 78 ALA A O 1
ATOM 639 N N . LEU A 1 79 ? -2.158 -1.409 -3.402 1 95 79 LEU A N 1
ATOM 640 C CA . LEU A 1 79 ? -0.95 -0.593 -3.465 1 95 79 LEU A CA 1
ATOM 641 C C . LEU A 1 79 ? -1.188 0.67 -4.285 1 95 79 LEU A C 1
ATOM 643 O O . LEU A 1 79 ? -0.703 1.747 -3.93 1 95 79 LEU A O 1
ATOM 647 N N . ARG A 1 80 ? -1.953 0.471 -5.352 1 94.38 80 ARG A N 1
ATOM 648 C CA . ARG A 1 80 ? -2.297 1.625 -6.176 1 94.38 80 ARG A CA 1
ATOM 649 C C . ARG A 1 80 ? -3.15 2.619 -5.398 1 94.38 80 ARG A C 1
ATOM 651 O O . ARG A 1 80 ? -2.938 3.83 -5.488 1 94.38 80 ARG A O 1
ATOM 658 N N . THR A 1 81 ? -4.062 2.135 -4.68 1 90.44 81 THR A N 1
ATOM 659 C CA . THR A 1 81 ? -4.922 2.984 -3.863 1 90.44 81 THR A CA 1
ATOM 660 C C . THR A 1 81 ? -4.105 3.719 -2.805 1 90.44 81 THR A C 1
ATOM 662 O O . THR A 1 81 ? -4.27 4.926 -2.613 1 90.44 81 THR A O 1
ATOM 665 N N . ALA A 1 82 ? -3.248 3.021 -2.125 1 90.5 82 ALA A N 1
ATOM 666 C CA . ALA A 1 82 ? -2.396 3.617 -1.1 1 90.5 82 ALA A CA 1
ATOM 667 C C . ALA A 1 82 ? -1.504 4.703 -1.691 1 90.5 82 ALA A C 1
ATOM 669 O O . ALA A 1 82 ? -1.321 5.762 -1.087 1 90.5 82 ALA A O 1
ATOM 670 N N . ALA A 1 83 ? -0.999 4.473 -2.812 1 90.44 83 ALA A N 1
ATOM 671 C CA . ALA A 1 83 ? -0.135 5.438 -3.486 1 90.44 83 ALA A CA 1
ATOM 672 C C . ALA A 1 83 ? -0.914 6.691 -3.879 1 90.44 83 ALA A C 1
ATOM 674 O O . ALA A 1 83 ? -0.412 7.809 -3.74 1 90.44 83 ALA A O 1
ATOM 675 N N . LYS A 1 84 ? -2.084 6.465 -4.375 1 89.81 84 LYS A N 1
ATOM 676 C CA . LYS A 1 84 ? -2.936 7.594 -4.738 1 89.81 84 LYS A CA 1
ATOM 677 C C . LYS A 1 84 ? -3.264 8.453 -3.52 1 89.81 84 LYS A C 1
ATOM 679 O O . LYS A 1 84 ? -3.205 9.68 -3.584 1 89.81 84 LYS A O 1
ATOM 684 N N . ASP A 1 85 ? -3.617 7.832 -2.445 1 87.44 85 ASP A N 1
ATOM 685 C CA . ASP A 1 85 ? -3.904 8.539 -1.202 1 87.44 85 ASP A CA 1
ATOM 686 C C . ASP A 1 85 ? -2.711 9.383 -0.759 1 87.44 85 ASP A C 1
ATOM 688 O O . ASP A 1 85 ? -2.875 10.523 -0.322 1 87.44 85 ASP A O 1
ATOM 692 N N . LYS A 1 86 ? -1.551 8.852 -0.834 1 88.38 86 LYS A N 1
ATOM 693 C CA . LYS A 1 86 ? -0.326 9.547 -0.452 1 88.38 86 LYS A CA 1
ATOM 694 C C . LYS A 1 86 ? -0.097 10.773 -1.327 1 88.38 86 LYS A C 1
ATOM 696 O O . LYS A 1 86 ? 0.287 11.836 -0.829 1 88.38 86 LYS A O 1
ATOM 701 N N . GLU A 1 87 ? -0.359 10.539 -2.582 1 88.94 87 GLU A N 1
ATOM 702 C CA . GLU A 1 87 ? -0.163 11.633 -3.529 1 88.94 87 GLU A CA 1
ATOM 703 C C . GLU A 1 87 ? -1.141 12.773 -3.268 1 88.94 87 GLU A C 1
ATOM 705 O O . GLU A 1 87 ? -0.756 13.945 -3.291 1 88.94 87 GLU A O 1
ATOM 710 N N . VAL A 1 88 ? -2.338 12.492 -3.002 1 88 88 VAL A N 1
ATOM 711 C CA . VAL A 1 88 ? -3.365 13.484 -2.721 1 88 88 VAL A CA 1
ATOM 712 C C . VAL A 1 88 ? -3.016 14.242 -1.442 1 88 88 VAL A C 1
ATOM 714 O O . VAL A 1 88 ? -3.111 15.469 -1.395 1 88 88 VAL A O 1
ATOM 717 N N . LEU A 1 89 ? -2.613 13.555 -0.431 1 89.81 89 LEU A N 1
ATOM 718 C CA . LEU A 1 89 ? -2.219 14.164 0.833 1 89.81 89 LEU A CA 1
ATOM 719 C C . LEU A 1 89 ? -1.031 15.102 0.636 1 89.81 89 LEU A C 1
ATOM 721 O O . LEU A 1 89 ? -1.041 16.234 1.122 1 89.81 89 LEU A O 1
ATOM 725 N N . ALA A 1 90 ? -0.081 14.625 -0.073 1 89.44 90 ALA A N 1
ATOM 726 C CA . ALA A 1 90 ? 1.112 15.43 -0.329 1 89.44 90 ALA A CA 1
ATOM 727 C C . ALA A 1 90 ? 0.757 16.719 -1.057 1 89.44 90 ALA A C 1
ATOM 729 O O . ALA A 1 90 ? 1.275 17.797 -0.724 1 89.44 90 ALA A O 1
ATOM 730 N N . ASN A 1 91 ? -0.09 16.625 -2 1 88.5 91 ASN A N 1
ATOM 731 C CA . ASN A 1 91 ? -0.527 17.797 -2.742 1 88.5 91 ASN A CA 1
ATOM 732 C C . ASN A 1 91 ? -1.276 18.781 -1.843 1 88.5 91 ASN A C 1
ATOM 734 O O . ASN A 1 91 ? -1.077 19.984 -1.938 1 88.5 91 ASN A O 1
ATOM 738 N N . TYR A 1 92 ? -2.117 18.266 -1.033 1 88.69 92 TYR A N 1
ATOM 739 C CA . TYR A 1 92 ? -2.834 19.109 -0.082 1 88.69 92 TYR A CA 1
ATOM 740 C C . TYR A 1 92 ? -1.863 19.859 0.822 1 88.69 92 TYR A C 1
ATOM 742 O O . TYR A 1 92 ? -1.981 21.078 0.999 1 88.69 92 TYR A O 1
ATOM 750 N N . ILE A 1 93 ? -0.931 19.156 1.351 1 89 93 ILE A N 1
ATOM 751 C CA . ILE A 1 93 ? 0.028 19.734 2.283 1 89 93 ILE A CA 1
ATOM 752 C C . ILE A 1 93 ? 0.817 20.844 1.586 1 89 93 ILE A C 1
ATOM 754 O O . ILE A 1 93 ? 1.002 21.922 2.143 1 89 93 ILE A O 1
ATOM 758 N N . ARG A 1 94 ? 1.198 20.547 0.377 1 87.81 94 ARG A N 1
ATOM 759 C CA . ARG A 1 94 ? 1.948 21.531 -0.391 1 87.81 94 ARG A CA 1
ATOM 760 C C . ARG A 1 94 ? 1.118 22.781 -0.622 1 87.81 94 ARG A C 1
ATOM 762 O O . ARG A 1 94 ? 1.63 23.906 -0.514 1 87.81 94 ARG A O 1
ATOM 769 N N . SER A 1 95 ? -0.1 22.594 -0.93 1 88.06 95 SER A N 1
ATOM 770 C CA . SER A 1 95 ? -0.998 23.719 -1.173 1 88.06 95 SER A CA 1
ATOM 771 C C . SER A 1 95 ? -1.19 24.547 0.087 1 88.06 95 SER A C 1
ATOM 773 O O . SER A 1 95 ? -1.173 25.781 0.031 1 88.06 95 SER A O 1
ATOM 775 N N . VAL A 1 96 ? -1.395 23.922 1.229 1 88.62 96 VAL A N 1
ATOM 776 C CA . VAL A 1 96 ? -1.591 24.609 2.5 1 88.62 96 VAL A CA 1
ATOM 777 C C . VAL A 1 96 ? -0.319 25.359 2.883 1 88.62 96 VAL A C 1
ATOM 779 O O . VAL A 1 96 ? -0.381 26.516 3.332 1 88.62 96 VAL A O 1
ATOM 782 N N . GLU A 1 97 ? 0.829 24.672 2.646 1 86.88 97 GLU A N 1
ATOM 783 C CA . GLU A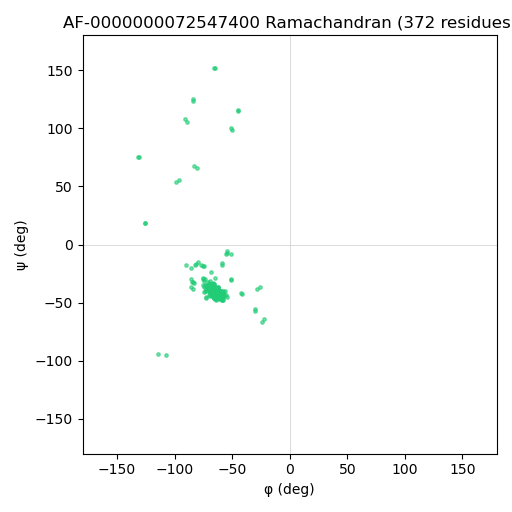 1 97 ? 2.105 25.312 2.961 1 86.88 97 GLU A CA 1
ATOM 784 C C . GLU A 1 97 ? 2.312 26.578 2.137 1 86.88 97 GLU A C 1
ATOM 786 O O . GLU A 1 97 ? 2.77 27.594 2.658 1 86.88 97 GLU A O 1
ATOM 791 N N . LYS A 1 98 ? 2 26.484 0.906 1 85.06 98 LYS A N 1
ATOM 792 C CA . LYS A 1 98 ? 2.105 27.656 0.037 1 85.06 98 LYS A CA 1
ATOM 793 C C . LYS A 1 98 ? 1.194 28.781 0.518 1 85.06 98 LYS A C 1
ATOM 795 O O . LYS A 1 98 ? 1.601 29.953 0.549 1 85.06 98 LYS A O 1
ATOM 800 N N . ALA A 1 99 ? 0.005 28.422 0.903 1 84.5 99 ALA A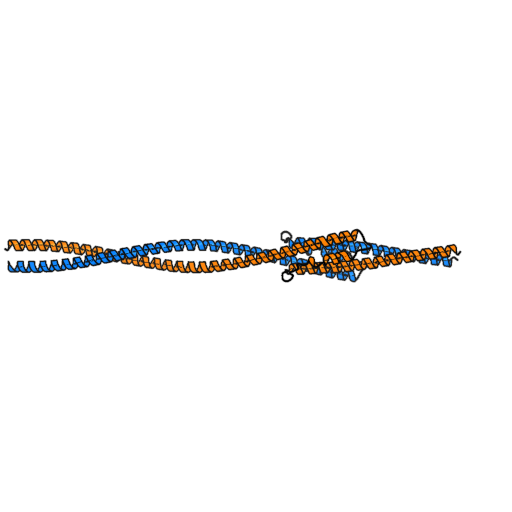 N 1
ATOM 801 C CA . ALA A 1 99 ? -0.952 29.406 1.403 1 84.5 99 ALA A CA 1
ATOM 802 C C . ALA A 1 99 ? -0.464 30.031 2.707 1 84.5 99 ALA A C 1
ATOM 804 O O . ALA A 1 99 ? -0.619 31.234 2.92 1 84.5 99 ALA A O 1
ATOM 805 N N . LEU A 1 100 ? 0.136 29.281 3.602 1 84.44 100 LEU A N 1
ATOM 806 C CA . LEU A 1 100 ? 0.651 29.766 4.883 1 84.44 100 LEU A CA 1
ATOM 807 C C . LEU A 1 100 ? 1.801 30.734 4.676 1 84.44 100 LEU A C 1
ATOM 809 O O . LEU A 1 100 ? 1.861 31.781 5.336 1 84.44 100 LEU A O 1
ATOM 813 N N . LEU A 1 101 ? 2.67 30.375 3.738 1 83 101 LEU A N 1
ATOM 814 C CA . LEU A 1 101 ? 3.816 31.234 3.463 1 83 101 LEU A CA 1
ATOM 815 C C . LEU A 1 101 ? 3.369 32.562 2.887 1 83 101 LEU A C 1
ATOM 817 O O . LEU A 1 101 ? 3.91 33.625 3.244 1 83 101 LEU A O 1
ATOM 821 N N . GLU A 1 102 ? 2.393 32.469 2.031 1 82.19 102 GLU A N 1
ATOM 822 C CA . GLU A 1 102 ? 1.84 33.688 1.474 1 82.19 102 GLU A CA 1
ATOM 823 C C . GLU A 1 102 ? 1.153 34.531 2.551 1 82.19 102 GLU A C 1
ATOM 825 O O . GLU A 1 102 ? 1.271 35.75 2.561 1 82.19 102 GLU A O 1
ATOM 830 N N . GLY A 1 103 ? 0.444 33.781 3.428 1 77.88 103 GLY A N 1
ATOM 831 C CA . GLY A 1 103 ? -0.193 34.469 4.543 1 77.88 103 GLY A CA 1
ATOM 832 C C . GLY A 1 103 ? 0.797 35.125 5.492 1 77.88 103 GLY A C 1
ATOM 833 O O . GLY A 1 103 ? 0.58 36.219 5.961 1 77.88 103 GLY A O 1
ATOM 834 N N . LYS A 1 104 ? 1.896 34.5 5.73 1 79.88 104 LYS A N 1
ATOM 835 C CA . LYS A 1 104 ? 2.941 35.031 6.598 1 79.88 104 LYS A CA 1
ATOM 836 C C . LYS A 1 104 ? 3.561 36.281 6.004 1 79.88 104 LYS A C 1
ATOM 838 O O . LYS A 1 104 ? 3.822 37.25 6.727 1 79.88 104 LYS A O 1
ATOM 843 N N . ARG A 1 105 ? 3.76 36.281 4.719 1 79.81 105 ARG A N 1
ATOM 844 C CA . ARG A 1 105 ? 4.324 37.438 4.031 1 79.81 105 ARG A CA 1
ATOM 845 C C . ARG A 1 105 ? 3.379 38.656 4.113 1 79.81 105 ARG A C 1
ATOM 847 O O . ARG A 1 105 ? 3.812 39.781 4.375 1 79.81 105 ARG A O 1
ATOM 854 N N . GLN A 1 106 ? 2.113 38.438 3.992 1 76.62 106 GLN A N 1
ATOM 855 C CA . GLN A 1 106 ? 1.122 39.5 4.047 1 76.62 106 GLN A CA 1
ATOM 856 C C . GLN A 1 106 ? 1.019 40.094 5.449 1 76.62 106 GLN A C 1
ATOM 858 O O . GLN A 1 106 ? 0.859 41.281 5.613 1 76.62 106 GLN A O 1
ATOM 863 N N . PHE A 1 107 ? 1.14 39.188 6.418 1 75.75 107 PHE 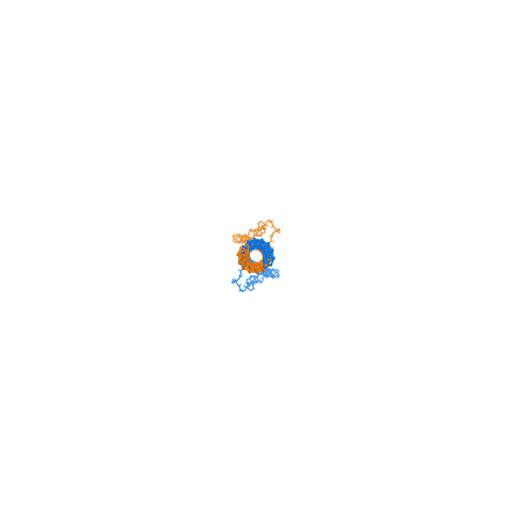A N 1
ATOM 864 C CA . PHE A 1 107 ? 1.073 39.625 7.816 1 75.75 107 PHE A CA 1
ATOM 865 C C . PHE A 1 107 ? 2.246 40.531 8.164 1 75.75 107 PHE A C 1
ATOM 867 O O . PHE A 1 107 ? 2.078 41.531 8.867 1 75.75 107 PHE A O 1
ATOM 874 N N . ARG A 1 108 ? 3.422 40.219 7.609 1 77.12 108 ARG A N 1
ATOM 875 C CA . ARG A 1 108 ? 4.633 41 7.902 1 77.12 108 ARG A CA 1
ATOM 876 C C . ARG A 1 108 ? 4.605 42.344 7.215 1 77.12 108 ARG A C 1
ATOM 878 O O . ARG A 1 108 ? 5.145 43.312 7.734 1 77.12 108 ARG A O 1
ATOM 885 N N . GLN A 1 109 ? 4.004 42.5 6.145 1 75.62 109 GLN A N 1
ATOM 886 C CA . GLN A 1 109 ? 4.016 43.719 5.348 1 75.62 109 GLN A CA 1
ATOM 887 C C . GLN A 1 109 ? 2.945 44.688 5.824 1 75.62 109 GLN A C 1
ATOM 889 O O . GLN A 1 109 ? 3.096 45.906 5.672 1 75.62 109 GLN A O 1
ATOM 894 N N . SER A 1 110 ? 1.754 44.406 6.273 1 65.19 110 SER A N 1
ATOM 895 C CA . SER A 1 110 ? 0.701 45.344 6.699 1 65.19 110 SER A CA 1
ATOM 896 C C . SER A 1 110 ? 0.12 44.938 8.047 1 65.19 110 SER A C 1
ATOM 898 O O . SER A 1 110 ? -0.97 44.344 8.109 1 65.19 110 SER A O 1
ATOM 900 N N . PRO A 1 111 ? 0.875 45.188 9.109 1 56.72 111 PRO A N 1
ATOM 901 C CA . PRO A 1 111 ? 0.385 44.75 10.43 1 56.72 111 PRO A CA 1
ATOM 902 C C . PRO A 1 111 ? -1.021 45.281 10.727 1 56.72 111 PRO A C 1
ATOM 904 O O . PRO A 1 111 ? -1.769 44.656 11.477 1 56.72 111 PRO A O 1
ATOM 907 N N . GLU A 1 112 ? -1.393 46.594 10.484 1 54.84 112 GLU A N 1
ATOM 908 C CA . GLU A 1 112 ? -2.684 47.219 10.773 1 54.84 112 GLU A CA 1
ATOM 909 C C . GLU A 1 112 ? -3.795 46.594 9.938 1 54.84 112 GLU A C 1
ATOM 911 O O . GLU A 1 112 ? -4.977 46.719 10.273 1 54.84 112 GLU A O 1
ATOM 916 N N . GLY A 1 113 ? -3.711 46.094 8.875 1 49.25 113 GLY A N 1
ATOM 917 C CA . GLY A 1 113 ? -4.801 45.938 7.922 1 49.25 113 GLY A CA 1
ATOM 918 C C . GLY A 1 113 ? -5.289 44.5 7.777 1 49.25 113 GLY A C 1
ATOM 919 O O . GLY A 1 113 ? -6.254 44.125 8.43 1 49.25 113 GLY A O 1
ATOM 920 N N . ARG A 1 114 ? -4.922 43.281 6.707 1 49 114 ARG A N 1
ATOM 921 C CA . ARG A 1 114 ? -5.668 42.281 5.984 1 49 114 ARG A CA 1
ATOM 922 C C . ARG A 1 114 ? -5.598 40.938 6.707 1 49 114 ARG A C 1
ATOM 924 O O . ARG A 1 114 ? -4.645 40.156 6.527 1 49 114 ARG A O 1
ATOM 931 N N . GLU A 1 115 ? -5.875 40.719 7.863 1 51.16 115 GLU A N 1
ATOM 932 C CA . GLU A 1 115 ? -6.141 39.625 8.789 1 51.16 115 GLU A CA 1
ATOM 933 C C . GLU A 1 115 ? -6.594 38.375 8.039 1 51.16 115 GLU A C 1
ATOM 935 O O . GLU A 1 115 ? -6.195 37.25 8.383 1 51.16 115 GLU A O 1
ATOM 940 N N . VAL A 1 116 ? -7.766 38.562 7.41 1 51.03 116 VAL A N 1
ATOM 941 C CA . VAL A 1 116 ? -8.734 37.688 6.793 1 51.03 116 VAL A CA 1
ATOM 942 C C . VAL A 1 116 ? -8.031 36.75 5.801 1 51.03 116 VAL A C 1
ATOM 944 O O . VAL A 1 116 ? -8.555 35.688 5.445 1 51.03 116 VAL A O 1
ATOM 947 N N . THR A 1 117 ? -6.789 37.094 5.637 1 56.41 117 THR A N 1
ATOM 948 C CA . THR A 1 117 ? -6.309 36.5 4.395 1 56.41 117 THR A CA 1
ATOM 949 C C . THR A 1 117 ? -5.836 35.062 4.625 1 56.41 117 THR A C 1
ATOM 951 O O . THR A 1 117 ? -6.055 34.188 3.787 1 56.41 117 THR A O 1
ATOM 954 N N . LEU A 1 118 ? -5.305 34.812 5.832 1 60.12 118 LEU A N 1
ATOM 955 C CA . LEU A 1 118 ? -4.734 33.469 5.941 1 60.12 118 LEU A CA 1
ATOM 956 C C . LEU A 1 118 ? -5.832 32.406 6.02 1 60.12 118 LEU A C 1
ATOM 958 O O . LEU A 1 118 ? -5.746 31.359 5.371 1 60.12 118 LEU A O 1
ATOM 962 N N . SER A 1 119 ? -6.828 32.75 6.898 1 58.97 119 SER A N 1
ATOM 963 C CA . SER A 1 119 ? -7.922 31.797 7.02 1 58.97 119 SER A CA 1
ATOM 964 C C . SER A 1 119 ? -8.594 31.547 5.672 1 58.97 119 SER A C 1
ATOM 966 O O . SER A 1 119 ? -8.93 30.422 5.336 1 58.97 119 SER A O 1
ATOM 968 N N . GLN A 1 120 ? -8.773 32.625 5.086 1 58.91 120 GLN A N 1
ATOM 969 C CA . GLN A 1 120 ? -9.406 32.5 3.777 1 58.91 120 GLN A CA 1
ATOM 970 C C . GLN A 1 120 ? -8.539 31.688 2.824 1 58.91 120 GLN A C 1
ATOM 972 O O . GLN A 1 120 ? -9.047 30.891 2.039 1 58.91 120 GLN A O 1
ATOM 977 N N . LEU A 1 121 ? -7.344 31.922 3.004 1 58.09 121 LEU A N 1
ATOM 978 C CA . LEU A 1 121 ? -6.406 31.219 2.135 1 58.09 121 LEU A CA 1
ATOM 979 C C . LEU A 1 121 ? -6.359 29.734 2.475 1 58.09 121 LEU A C 1
ATOM 981 O O . LEU A 1 121 ? -6.301 28.891 1.579 1 58.09 121 LEU A O 1
ATOM 985 N N . LEU A 1 122 ? -6.434 29.516 3.77 1 61.59 122 LEU A N 1
ATOM 986 C CA . LEU A 1 122 ? -6.223 28.141 4.211 1 61.59 122 LEU A CA 1
ATOM 987 C C . LEU A 1 122 ? -7.523 27.359 4.152 1 61.59 122 LEU A C 1
ATOM 989 O O . LEU A 1 122 ? -7.504 26.125 4.051 1 61.59 122 LEU A O 1
ATOM 993 N N . LEU A 1 123 ? -8.625 28.078 4.344 1 55.81 123 LEU A N 1
ATOM 994 C CA . LEU A 1 123 ? -9.914 27.406 4.238 1 55.81 123 LEU A CA 1
ATOM 995 C C . LEU A 1 123 ? -10.32 27.234 2.777 1 55.81 123 LEU A C 1
ATOM 997 O O . LEU A 1 123 ? -11.32 26.578 2.48 1 55.81 123 LEU A O 1
ATOM 1001 N N . ASN A 1 124 ? -9.656 27.938 1.979 1 51.94 124 ASN A N 1
ATOM 1002 C CA . ASN A 1 124 ? -10.047 27.797 0.582 1 51.94 124 ASN A CA 1
ATOM 1003 C C . ASN A 1 124 ? -10.102 26.328 0.167 1 51.94 124 ASN A C 1
ATOM 1005 O O . ASN A 1 124 ? -9.148 25.578 0.39 1 51.94 124 ASN A O 1
ATOM 1009 N N . THR A 1 125 ? -11.289 25.719 0.112 1 49.28 125 THR A N 1
ATOM 1010 C CA . THR A 1 125 ? -11.859 24.453 -0.355 1 49.28 125 THR A CA 1
ATOM 1011 C C . THR A 1 125 ? -11.047 23.891 -1.523 1 49.28 125 THR A C 1
ATOM 1013 O O . THR A 1 125 ? -11.023 22.688 -1.746 1 49.28 125 THR A O 1
ATOM 1016 N N . ASP A 1 126 ? -10.633 24.75 -2.307 1 51.03 126 ASP A N 1
ATOM 1017 C CA . ASP A 1 126 ? -9.945 24.203 -3.475 1 51.03 126 ASP A CA 1
ATOM 1018 C C . ASP A 1 126 ? -8.742 23.359 -3.059 1 51.03 126 ASP A C 1
ATOM 1020 O O . ASP A 1 126 ? -8.148 22.672 -3.889 1 51.03 126 ASP A O 1
ATOM 1024 N N . LEU A 1 127 ? -8.352 23.562 -1.855 1 53.97 127 LEU A N 1
ATOM 1025 C CA . LEU A 1 127 ? -7.262 22.75 -1.328 1 53.97 127 LEU A CA 1
ATOM 1026 C C . LEU A 1 127 ? -7.746 21.328 -1.006 1 53.97 127 LEU A C 1
ATOM 1028 O O . LEU A 1 127 ? -6.934 20.438 -0.767 1 53.97 127 LEU A O 1
ATOM 1032 N N . ILE A 1 128 ? -9.133 21.234 -0.892 1 51.91 128 ILE A N 1
ATOM 1033 C CA . ILE A 1 128 ? -9.773 19.969 -0.594 1 51.91 128 ILE A CA 1
ATOM 1034 C C . ILE A 1 128 ? -10.086 19.219 -1.896 1 51.91 128 ILE A C 1
ATOM 1036 O O . ILE A 1 128 ? -10.836 19.719 -2.732 1 51.91 128 ILE A O 1
ATOM 1040 N N . PRO A 1 129 ? -9.391 18.281 -2.188 1 53.16 129 PRO A N 1
ATOM 1041 C CA . PRO A 1 129 ? -9.758 17.578 -3.418 1 53.16 129 PRO A CA 1
ATOM 1042 C C . PRO A 1 129 ? -11.266 17.328 -3.527 1 53.16 129 PRO A C 1
ATOM 1044 O O . PRO A 1 129 ? -11.938 17.141 -2.512 1 53.16 129 PRO A O 1
ATOM 1047 N N . SER A 1 130 ? -11.914 17.906 -4.469 1 47.97 130 SER A N 1
ATOM 1048 C CA . SER A 1 130 ? -13.328 17.75 -4.797 1 47.97 130 SER A CA 1
ATOM 1049 C C . SER A 1 130 ? -13.836 16.359 -4.445 1 47.97 130 SER A C 1
ATOM 1051 O O . SER A 1 130 ? -15 16.172 -4.094 1 47.97 130 SER A O 1
ATOM 1053 N N . ASP A 1 131 ? -13.258 15.266 -4.973 1 49.59 131 ASP A N 1
ATOM 1054 C CA . ASP A 1 131 ? -13.867 13.953 -4.766 1 49.59 131 ASP A CA 1
ATOM 1055 C C . ASP A 1 131 ? -13.508 13.391 -3.393 1 49.59 131 ASP A C 1
ATOM 1057 O O . ASP A 1 131 ? -12.562 12.617 -3.262 1 49.59 131 ASP A O 1
ATOM 1061 N N . ILE A 1 132 ? -13.984 14.047 -2.334 1 50.66 132 ILE A N 1
ATOM 1062 C CA . ILE A 1 132 ? -13.914 13.688 -0.922 1 50.66 132 ILE A CA 1
ATOM 1063 C C . ILE A 1 132 ? -14.18 12.195 -0.755 1 50.66 132 ILE A C 1
ATOM 1065 O O . ILE A 1 132 ? -13.719 11.578 0.211 1 50.66 132 ILE A O 1
ATOM 1069 N N . SER A 1 133 ? -15.117 11.68 -1.44 1 50.06 133 SER A N 1
ATOM 1070 C CA . SER A 1 133 ? -15.617 10.32 -1.27 1 50.06 133 SER A CA 1
ATOM 1071 C C . SER A 1 133 ? -14.492 9.297 -1.369 1 50.06 133 SER A C 1
ATOM 1073 O O . SER A 1 133 ? -14.609 8.18 -0.862 1 50.06 133 SER A O 1
ATOM 1075 N N . LYS A 1 134 ? -13.266 10.047 -1.802 1 61.47 134 LYS A N 1
ATOM 1076 C CA . LYS A 1 134 ? -12.117 9.164 -1.964 1 61.47 134 LYS A CA 1
ATOM 1077 C C . LYS A 1 134 ? -10.922 9.648 -1.144 1 61.47 134 LYS A C 1
ATOM 1079 O O . LYS A 1 134 ? -9.797 9.18 -1.334 1 61.47 134 LYS A O 1
ATOM 1084 N N . ALA A 1 135 ? -11.266 10.508 -0.172 1 68.56 135 ALA A N 1
ATOM 1085 C CA . ALA A 1 135 ? -10.141 11.023 0.606 1 68.56 135 ALA A CA 1
ATOM 1086 C C . ALA A 1 135 ? -9.758 10.055 1.721 1 68.56 135 ALA A C 1
ATOM 1088 O O . ALA A 1 135 ? -10.625 9.57 2.455 1 68.56 135 ALA A O 1
ATOM 1089 N N . GLY A 1 136 ? -8.594 9.656 1.746 1 80.94 136 GLY A N 1
ATOM 1090 C CA . GLY A 1 136 ? -8.086 8.75 2.762 1 80.94 136 GLY A CA 1
ATOM 1091 C C . GLY A 1 136 ? -8.086 9.352 4.156 1 80.94 136 GLY A C 1
ATOM 1092 O O . GLY A 1 136 ? -8.188 10.57 4.309 1 80.94 136 GLY A O 1
ATOM 1093 N N . PRO A 1 137 ? -8.195 8.523 5.16 1 87.38 137 PRO A N 1
ATOM 1094 C CA . PRO A 1 137 ? -8.234 8.977 6.551 1 87.38 137 PRO A CA 1
ATOM 1095 C C . PRO A 1 137 ? -7.09 9.922 6.898 1 87.38 137 PRO A C 1
ATOM 1097 O O . PRO A 1 137 ? -7.266 10.836 7.711 1 87.38 137 PRO A O 1
ATOM 1100 N N . GLU A 1 138 ? -6.062 9.766 6.281 1 89.5 138 GLU A N 1
ATOM 1101 C CA . GLU A 1 138 ? -4.914 10.625 6.555 1 89.5 138 GLU A CA 1
ATOM 1102 C C . GLU A 1 138 ? -5.168 12.055 6.082 1 89.5 138 GLU A C 1
ATOM 1104 O O . GLU A 1 138 ? -4.777 13.016 6.75 1 89.5 138 GLU A O 1
ATOM 1109 N N . LEU A 1 139 ? -5.738 12.188 4.965 1 89.38 139 LEU A N 1
ATOM 1110 C CA . LEU A 1 139 ? -6.074 13.508 4.445 1 89.38 139 LEU A CA 1
ATOM 1111 C C . LEU A 1 139 ? -7.062 14.219 5.367 1 89.38 139 LEU A C 1
ATOM 1113 O O . LEU A 1 139 ? -6.891 15.398 5.676 1 89.38 139 LEU A O 1
ATOM 1117 N N . ILE A 1 140 ? -8.062 13.555 5.789 1 88.38 140 ILE A N 1
ATOM 1118 C CA . ILE A 1 140 ? -9.07 14.109 6.684 1 88.38 140 ILE A CA 1
ATOM 1119 C C . ILE A 1 140 ? -8.406 14.578 7.977 1 88.38 140 ILE A C 1
ATOM 1121 O O . ILE A 1 140 ? -8.688 15.68 8.469 1 88.38 140 ILE A O 1
ATOM 1125 N N . ALA A 1 141 ? -7.586 13.711 8.508 1 90 141 ALA A N 1
ATOM 1126 C CA . ALA A 1 141 ? -6.871 14.062 9.727 1 90 141 ALA A CA 1
ATOM 1127 C C . ALA A 1 141 ? -6.035 15.328 9.531 1 90 141 ALA A C 1
ATOM 1129 O O . ALA A 1 141 ? -6 16.203 10.406 1 90 141 ALA A O 1
ATOM 1130 N N . CYS A 1 142 ? -5.387 15.445 8.445 1 89.75 142 CYS A N 1
ATOM 1131 C CA . CYS A 1 142 ? -4.559 16.609 8.148 1 89.75 142 CYS A CA 1
ATOM 1132 C C . CYS A 1 142 ? -5.41 17.859 7.984 1 89.75 142 CYS A C 1
ATOM 1134 O O . CYS A 1 142 ? -5.043 18.922 8.461 1 89.75 142 CYS A O 1
ATOM 1136 N N . GLN A 1 143 ? -6.492 17.688 7.312 1 86.94 143 GLN A N 1
ATOM 1137 C CA . GLN A 1 143 ? -7.41 18.797 7.148 1 86.94 143 GLN A CA 1
ATOM 1138 C C . GLN A 1 143 ? -7.914 19.297 8.5 1 86.94 143 GLN A C 1
ATOM 1140 O O . GLN A 1 143 ? -8.016 20.516 8.727 1 86.94 143 GLN A O 1
ATOM 1145 N N . ASN A 1 144 ? -8.273 18.406 9.344 1 88.06 144 ASN A N 1
ATOM 1146 C CA . ASN A 1 144 ? -8.711 18.766 10.688 1 88.06 144 ASN A CA 1
ATOM 1147 C C . ASN A 1 144 ? -7.609 19.484 11.461 1 88.06 144 ASN A C 1
ATOM 1149 O O . ASN A 1 144 ? -7.883 20.438 12.195 1 88.06 144 ASN A O 1
ATOM 1153 N N . LEU A 1 145 ? -6.414 19.047 11.312 1 89.12 145 LEU A N 1
ATOM 1154 C CA . LEU A 1 145 ? -5.27 19.688 11.961 1 89.12 145 LEU A CA 1
ATOM 1155 C C . LEU A 1 145 ? -5.094 21.125 11.469 1 89.12 145 LEU A C 1
ATOM 1157 O O . LEU A 1 145 ? -4.891 22.031 12.266 1 89.12 145 LEU A O 1
ATOM 1161 N N . VAL A 1 146 ? -5.191 21.266 10.195 1 88.06 146 VAL A N 1
ATOM 1162 C CA . VAL A 1 146 ? -5.059 22.594 9.594 1 88.06 146 VAL A CA 1
ATOM 1163 C C . VAL A 1 146 ? -6.16 23.5 10.125 1 88.06 146 VAL A C 1
ATOM 1165 O O . VAL A 1 146 ? -5.898 24.656 10.477 1 88.06 146 VAL A O 1
ATOM 1168 N N . ALA A 1 147 ? -7.328 22.953 10.195 1 85.38 147 ALA A N 1
ATOM 1169 C CA . ALA A 1 147 ? -8.453 23.719 10.719 1 85.38 147 ALA A CA 1
ATOM 1170 C C . ALA A 1 147 ? -8.211 24.141 12.164 1 85.38 147 ALA A C 1
ATOM 1172 O O . ALA A 1 147 ? -8.539 25.25 12.555 1 85.38 147 ALA A O 1
ATOM 1173 N N . ALA A 1 148 ? -7.652 23.281 12.906 1 85.25 148 ALA A N 1
ATOM 1174 C CA . ALA A 1 148 ? -7.336 23.594 14.297 1 85.25 148 ALA A CA 1
ATOM 1175 C C . ALA A 1 148 ? -6.305 24.703 14.391 1 85.25 148 ALA A C 1
ATOM 1177 O O . ALA A 1 148 ? -6.43 25.609 15.227 1 85.25 148 ALA A O 1
ATOM 1178 N N . PHE A 1 149 ? -5.355 24.703 13.602 1 86.81 149 PHE A N 1
ATOM 1179 C CA . PHE A 1 149 ? -4.336 25.75 13.562 1 86.81 149 PHE A CA 1
ATOM 1180 C C . PHE A 1 149 ? -4.949 27.094 13.18 1 86.81 149 PHE A C 1
ATOM 1182 O O . PHE A 1 149 ? -4.605 28.125 13.75 1 86.81 149 PHE A O 1
ATOM 1189 N N . ILE A 1 150 ? -5.793 27.031 12.219 1 84.25 150 ILE A N 1
ATOM 1190 C CA . ILE A 1 150 ? -6.434 28.266 11.758 1 84.25 150 ILE A CA 1
ATOM 1191 C C . ILE A 1 150 ? -7.246 28.875 12.898 1 84.25 150 ILE A C 1
ATOM 1193 O O . ILE A 1 150 ? -7.242 30.094 13.078 1 84.25 150 ILE A O 1
ATOM 1197 N N . ASP A 1 151 ? -7.883 27.969 13.594 1 84 151 ASP A N 1
ATOM 1198 C CA . ASP A 1 151 ? -8.68 28.453 14.727 1 84 151 ASP A CA 1
ATOM 1199 C C . ASP A 1 151 ? -7.797 29.141 15.766 1 84 151 ASP A C 1
ATOM 1201 O O . ASP A 1 151 ? -8.148 30.219 16.266 1 84 151 ASP A O 1
ATOM 1205 N N . VAL A 1 152 ? -6.688 28.594 16.062 1 83.5 152 VAL A N 1
ATOM 1206 C CA . VAL A 1 152 ? -5.758 29.172 17.031 1 83.5 152 VAL A CA 1
ATOM 1207 C C . VAL A 1 152 ? -5.211 30.484 16.484 1 83.5 152 VAL A C 1
ATOM 1209 O O . VAL A 1 152 ? -5.113 31.484 17.219 1 83.5 152 VAL A O 1
ATOM 1212 N N . TYR A 1 153 ? -4.934 30.453 15.273 1 81.94 153 TYR A N 1
ATOM 1213 C CA . TYR A 1 153 ? -4.43 31.656 14.633 1 81.94 153 TYR A CA 1
ATOM 1214 C C . TYR A 1 153 ? -5.469 32.781 14.664 1 81.94 153 TYR A C 1
ATOM 1216 O O . TYR A 1 153 ? -5.137 33.938 14.922 1 81.94 153 TYR A O 1
ATOM 1224 N N . HIS A 1 154 ? -6.672 32.438 14.438 1 82.56 154 HIS A N 1
ATOM 1225 C CA . HIS A 1 154 ? -7.746 33.406 14.469 1 82.56 154 HIS A CA 1
ATOM 1226 C C . HIS A 1 154 ? -7.891 34.031 15.852 1 82.56 154 HIS A C 1
ATOM 1228 O O . HIS A 1 154 ? -8.148 35.25 15.977 1 82.56 154 HIS A O 1
ATOM 1234 N N . SER A 1 155 ? -7.738 33.219 16.797 1 83.62 155 SER A N 1
ATOM 1235 C CA . SER A 1 155 ? -7.801 33.75 18.156 1 83.62 155 SER A CA 1
ATOM 1236 C C . SER A 1 155 ? -6.684 34.75 18.422 1 83.62 155 SER A C 1
ATOM 1238 O O . SER A 1 155 ? -6.914 35.781 19.047 1 83.62 155 SER A O 1
ATOM 1240 N N . ALA A 1 156 ? -5.539 34.438 17.891 1 83.44 156 ALA A N 1
ATOM 1241 C CA . ALA A 1 156 ? -4.406 35.344 18.078 1 83.44 156 ALA A CA 1
ATOM 1242 C C . ALA A 1 156 ? -4.609 36.625 17.297 1 83.44 156 ALA A C 1
ATOM 1244 O O . ALA A 1 156 ? -4.336 37.719 17.797 1 83.44 156 ALA A O 1
ATOM 1245 N N . THR A 1 157 ? -5.113 36.531 16.125 1 82.44 157 THR A N 1
ATOM 1246 C CA . THR A 1 157 ? -5.305 37.719 15.305 1 82.44 157 THR A CA 1
ATOM 1247 C C . THR A 1 157 ? -6.422 38.594 15.859 1 82.44 157 THR A C 1
ATOM 1249 O O . THR A 1 157 ? -6.363 39.812 15.758 1 82.44 157 THR A O 1
ATOM 1252 N N . SER A 1 158 ? -7.402 37.906 16.422 1 85.5 158 SER A N 1
ATOM 1253 C CA . SER A 1 158 ? -8.469 38.656 17.078 1 85.5 158 SER A CA 1
ATOM 1254 C C . SER A 1 158 ? -7.926 39.438 18.266 1 85.5 158 SER A C 1
ATOM 1256 O O . SER A 1 158 ? -8.305 40.594 18.469 1 85.5 158 SER A O 1
ATOM 1258 N N . LYS A 1 159 ? -7.07 38.938 19.016 1 86.56 159 LYS A N 1
ATOM 1259 C CA . LYS A 1 159 ? -6.453 39.625 20.141 1 86.56 159 LYS A CA 1
ATOM 1260 C C . LYS A 1 159 ? -5.582 40.781 19.656 1 86.56 159 LYS A C 1
ATOM 1262 O O . LYS A 1 159 ? -5.566 41.844 20.266 1 86.56 159 LYS A O 1
ATOM 1267 N N . ILE A 1 160 ? -4.895 40.594 18.578 1 86 160 ILE A N 1
ATOM 1268 C CA . ILE A 1 160 ? -4.07 41.656 17.984 1 86 160 ILE A CA 1
ATOM 1269 C C . ILE A 1 160 ? -4.945 42.844 17.594 1 86 160 ILE A C 1
ATOM 1271 O O . ILE A 1 160 ? -4.633 43.969 17.922 1 86 160 ILE A O 1
ATOM 1275 N N . LYS A 1 161 ? -6.035 42.469 16.953 1 86.81 161 LYS A N 1
ATOM 1276 C CA . LYS A 1 161 ? -6.953 43.5 16.547 1 86.81 161 LYS A CA 1
ATOM 1277 C C . LYS A 1 161 ? -7.48 44.281 17.75 1 86.81 161 LYS A C 1
ATOM 1279 O O . LYS A 1 161 ? -7.531 45.531 17.734 1 86.81 161 LYS A O 1
ATOM 1284 N N . SER A 1 162 ? -7.816 43.594 18.766 1 91.38 162 SER A N 1
ATOM 1285 C CA . SER A 1 162 ? -8.328 44.219 19.984 1 91.38 162 SER A CA 1
ATOM 1286 C C . SER A 1 162 ? -7.281 45.094 20.641 1 91.38 162 SER A C 1
ATOM 1288 O O . SER A 1 162 ? -7.59 46.219 21.078 1 91.38 162 SER A O 1
ATOM 1290 N N . LEU A 1 163 ? -6.051 44.656 20.641 1 89.62 163 LEU A N 1
ATOM 1291 C CA . LEU A 1 163 ? -4.961 45.406 21.25 1 89.62 163 LEU A CA 1
ATOM 1292 C C . LEU A 1 163 ? -4.621 46.656 20.422 1 89.62 163 LEU A C 1
ATOM 1294 O O . LEU A 1 163 ? -4.328 47.719 20.969 1 89.62 163 LEU A O 1
ATOM 1298 N N . GLU A 1 164 ? -4.711 46.5 19.141 1 90.69 164 GLU A N 1
ATOM 1299 C CA . GLU A 1 164 ? -4.473 47.625 18.25 1 90.69 164 GLU A CA 1
ATOM 1300 C C . GLU A 1 164 ? -5.52 48.719 18.469 1 90.69 164 GLU A C 1
ATOM 1302 O O . GLU A 1 164 ? -5.188 49.906 18.5 1 90.69 164 GLU A O 1
ATOM 1307 N N . GLU A 1 165 ? -6.711 48.281 18.641 1 92.25 165 GLU A N 1
ATOM 1308 C CA . GLU A 1 165 ? -7.777 49.25 18.922 1 92.25 165 GLU A CA 1
ATOM 1309 C C . GLU A 1 165 ? -7.57 49.938 20.266 1 92.25 165 GLU A C 1
ATOM 1311 O O . GLU A 1 165 ? -7.824 51.156 20.391 1 92.25 165 GLU A O 1
ATOM 1316 N N . GLU A 1 166 ? -7.113 49.156 21.203 1 92.88 166 GLU A N 1
ATOM 1317 C CA . GLU A 1 166 ? -6.832 49.719 22.531 1 92.88 166 GLU A CA 1
ATOM 1318 C C . GLU A 1 166 ? -5.691 50.719 22.469 1 92.88 166 GLU A C 1
ATOM 1320 O O . GLU A 1 166 ? -5.75 51.781 23.109 1 92.88 166 GLU A O 1
ATOM 1325 N N . VAL A 1 167 ? -4.711 50.438 21.641 1 93.06 167 VAL A N 1
ATOM 1326 C CA . VAL A 1 167 ? -3.572 51.312 21.484 1 93.06 167 VAL A CA 1
ATOM 1327 C C . VAL A 1 167 ? -4.031 52.625 20.828 1 93.06 167 VAL A C 1
ATOM 1329 O O . VAL A 1 167 ? -3.645 53.719 21.266 1 93.06 167 VAL A O 1
ATOM 1332 N N . VAL A 1 168 ? -4.855 52.406 19.844 1 91.81 168 VAL A N 1
ATOM 1333 C CA . VAL A 1 168 ? -5.379 53.594 19.141 1 91.81 168 VAL A CA 1
ATOM 1334 C C . VAL A 1 168 ? -6.219 54.438 20.109 1 91.81 168 VAL A C 1
ATOM 1336 O O . VAL A 1 168 ? -6.105 55.656 20.141 1 91.81 168 VAL A O 1
ATOM 1339 N N . ALA A 1 169 ? -7.016 53.781 20.953 1 93 169 ALA A N 1
ATOM 1340 C CA . ALA A 1 169 ? -7.844 54.469 21.938 1 93 169 ALA A CA 1
ATOM 1341 C C . ALA A 1 169 ? -6.98 55.219 22.953 1 93 169 ALA A C 1
ATOM 1343 O O . ALA A 1 169 ? -7.273 56.375 23.312 1 93 169 ALA A O 1
ATOM 1344 N N . HIS A 1 170 ? -5.887 54.688 23.391 1 91.88 170 HIS A N 1
ATOM 1345 C CA . HIS A 1 170 ? -4.984 55.344 24.328 1 91.88 170 HIS A CA 1
ATOM 1346 C C . HIS A 1 170 ? -4.242 56.5 23.688 1 91.88 170 HIS A C 1
ATOM 1348 O O . HIS A 1 170 ? -4.027 57.531 24.328 1 91.88 170 HIS A O 1
ATOM 1354 N N . ARG A 1 171 ? -3.902 56.344 22.406 1 90.75 171 ARG A N 1
ATOM 1355 C CA . ARG A 1 171 ? -3.227 57.406 21.688 1 90.75 171 ARG A CA 1
ATOM 1356 C C . ARG A 1 171 ? -4.137 58.625 21.531 1 90.75 171 ARG A C 1
ATOM 1358 O O . ARG A 1 171 ? -3.703 59.781 21.734 1 90.75 171 ARG A O 1
ATOM 1365 N N . GLN A 1 172 ? -5.379 58.375 21.344 1 92.56 172 GLN A N 1
ATOM 1366 C CA . GLN A 1 172 ? -6.355 59.438 21.234 1 92.56 172 GLN A CA 1
ATOM 1367 C C . GLN A 1 172 ? -6.594 60.125 22.578 1 92.56 172 GLN A C 1
ATOM 1369 O O . GLN A 1 172 ? -6.73 61.344 22.641 1 92.56 172 GLN A O 1
ATOM 1374 N N . HIS A 1 173 ? -6.605 59.344 23.578 1 90.56 173 HIS A N 1
ATOM 1375 C CA . HIS A 1 173 ? -6.797 59.875 24.938 1 90.56 173 HIS A CA 1
ATOM 1376 C C . HIS A 1 173 ? -5.625 60.75 25.344 1 90.56 173 HIS A C 1
ATOM 1378 O O . HIS A 1 173 ? -5.828 61.844 25.906 1 90.56 173 HIS A O 1
ATOM 1384 N N . VAL A 1 174 ? -4.488 60.312 25.016 1 89.56 174 VAL A N 1
ATOM 1385 C CA . VAL A 1 174 ? -3.285 61.062 25.359 1 89.56 174 VAL A CA 1
ATOM 1386 C C . VAL A 1 174 ? -3.27 62.375 24.578 1 89.56 174 VAL A C 1
ATOM 1388 O O . VAL A 1 174 ? -2.949 63.438 25.141 1 89.56 174 VAL A O 1
ATOM 1391 N N . GLU A 1 175 ? -3.701 62.312 23.375 1 91.25 175 GLU A N 1
ATOM 1392 C CA . GLU A 1 175 ? -3.752 63.5 22.562 1 91.25 175 GLU A CA 1
ATOM 1393 C C . GLU A 1 175 ? -4.797 64.5 23.094 1 91.25 175 GLU A C 1
ATOM 1395 O O . GLU A 1 175 ? -4.562 65.688 23.125 1 91.25 175 GLU A O 1
ATOM 1400 N N . ALA A 1 176 ? -5.922 63.906 23.562 1 90.44 176 ALA A N 1
ATOM 1401 C CA . ALA A 1 176 ? -6.969 64.75 24.141 1 90.44 176 ALA A CA 1
ATOM 1402 C C . ALA A 1 176 ? -6.5 65.375 25.453 1 90.44 176 ALA A C 1
ATOM 1404 O O . ALA A 1 176 ? -6.777 66.562 25.719 1 90.44 176 ALA A O 1
ATOM 1405 N N . MET A 1 177 ? -5.703 64.688 26.219 1 87.81 177 MET A N 1
ATOM 1406 C CA . MET A 1 177 ? -5.188 65.188 27.484 1 87.81 177 MET A CA 1
ATOM 1407 C C . MET A 1 177 ? -4.125 66.25 27.25 1 87.81 177 MET A C 1
ATOM 1409 O O . MET A 1 177 ? -4.062 67.25 27.984 1 87.81 177 MET A O 1
ATOM 1413 N N . LYS A 1 178 ? -3.367 66.062 26.203 1 88.19 178 LYS A N 1
ATOM 1414 C CA . LYS A 1 178 ? -2.357 67.062 25.844 1 88.19 178 LYS A CA 1
ATOM 1415 C C . LYS A 1 178 ? -3.008 68.375 25.422 1 88.19 178 LYS A C 1
ATOM 1417 O O . LYS A 1 178 ? -2.527 69.438 25.766 1 88.19 178 LYS A O 1
ATOM 1422 N N . ARG A 1 179 ? -4.16 68.312 24.781 1 89.62 179 ARG A N 1
ATOM 1423 C CA . ARG A 1 179 ? -4.895 69.5 24.359 1 89.62 179 ARG A CA 1
ATOM 1424 C C . ARG A 1 179 ? -5.516 70.188 25.562 1 89.62 179 ARG A C 1
ATOM 1426 O O . ARG A 1 179 ? -5.449 71.438 25.656 1 89.62 179 ARG A O 1
ATOM 1433 N N . GLU A 1 180 ? -6.02 69.438 26.469 1 85.75 180 GLU A N 1
ATOM 1434 C CA . GLU A 1 180 ? -6.633 70 27.656 1 85.75 180 GLU A CA 1
ATOM 1435 C C . GLU A 1 180 ? -5.59 70.688 28.547 1 85.75 180 GLU A C 1
ATOM 1437 O O . GLU A 1 180 ? -5.852 71.75 29.109 1 85.75 180 GLU A O 1
ATOM 1442 N N . LEU A 1 181 ? -4.445 70.188 28.641 1 84.25 181 LEU A N 1
ATOM 1443 C CA . LEU A 1 181 ? -3.359 70.75 29.422 1 84.25 181 LEU A CA 1
ATOM 1444 C C . LEU A 1 181 ? -2.854 72.062 28.766 1 84.25 181 LEU A C 1
ATOM 1446 O O . LEU A 1 181 ? -2.605 73.062 29.453 1 84.25 181 LEU A O 1
ATOM 1450 N N . SER A 1 182 ? -2.73 72 27.516 1 85.44 182 SER A N 1
ATOM 1451 C CA . SER A 1 182 ? -2.301 73.188 26.781 1 85.44 182 SER A CA 1
ATOM 1452 C C . SER A 1 182 ? -3.318 74.312 26.922 1 85.44 182 SER A C 1
ATOM 1454 O O . SER A 1 182 ? -2.945 75.5 27.062 1 85.44 182 SER A O 1
ATOM 1456 N N . ASP A 1 183 ? -4.621 74.062 26.938 1 85.12 183 ASP A N 1
ATOM 1457 C CA . ASP A 1 183 ? -5.684 75 27.094 1 85.12 183 ASP A CA 1
ATOM 1458 C C . ASP A 1 183 ? -5.703 75.625 28.5 1 85.12 183 ASP A C 1
ATOM 1460 O O . ASP A 1 183 ? -5.945 76.812 28.688 1 85.12 183 ASP A O 1
ATOM 1464 N N . THR A 1 184 ? -5.375 74.938 29.5 1 81.25 184 THR A N 1
ATOM 1465 C CA . THR A 1 184 ? -5.375 75.312 30.891 1 81.25 184 THR A CA 1
ATOM 1466 C C . THR A 1 184 ? -4.199 76.25 31.172 1 81.25 184 THR A C 1
ATOM 1468 O O . THR A 1 184 ? -4.336 77.25 31.891 1 81.25 184 THR A O 1
ATOM 1471 N N . ILE A 1 185 ? -3.1 75.938 30.469 1 77.19 185 ILE A N 1
ATOM 1472 C CA . ILE A 1 185 ? -1.908 76.75 30.672 1 77.19 185 ILE A CA 1
ATOM 1473 C C . ILE A 1 185 ? -2.088 78.125 29.984 1 77.19 185 ILE A C 1
ATOM 1475 O O . ILE A 1 185 ? -1.655 79.125 30.5 1 77.19 185 ILE A O 1
ATOM 1479 N N . HIS A 1 186 ? -2.785 78.188 28.953 1 81 186 HIS A N 1
ATOM 1480 C CA . HIS A 1 186 ? -2.959 79.438 28.219 1 81 186 HIS A CA 1
ATOM 1481 C C . HIS A 1 186 ? -4.105 80.25 28.797 1 81 186 HIS A C 1
ATOM 1483 O O . HIS A 1 186 ? -4.215 81.5 28.531 1 81 186 HIS A O 1
ATOM 1489 N N . ARG A 1 187 ? -4.941 79.688 29.469 1 75.94 187 ARG A N 1
ATOM 1490 C CA . ARG A 1 187 ? -6.016 80.438 30.125 1 75.94 187 ARG A CA 1
ATOM 1491 C C . ARG A 1 187 ? -5.535 81.062 31.438 1 75.94 187 ARG A C 1
ATOM 1493 O O . ARG A 1 187 ? -6.168 81.938 31.969 1 75.94 187 ARG A O 1
ATOM 1500 N N . GLU A 1 188 ? -4.422 80.625 32 1 56.31 188 GLU A N 1
ATOM 1501 C CA . GLU A 1 188 ? -3.793 81.312 33.125 1 56.31 188 GLU A CA 1
ATOM 1502 C C . GLU A 1 188 ? -2.789 82.375 32.625 1 56.31 188 GLU A C 1
ATOM 1504 O O . GLU A 1 188 ? -2.686 83.438 33.188 1 56.31 188 GLU A O 1
ATOM 1509 N N . LEU B 1 1 ? 2.988 -108.188 -44.812 1 83.44 1 LEU B N 1
ATOM 1510 C CA . LEU B 1 1 ? 3.961 -107.125 -44.75 1 83.44 1 LEU B CA 1
ATOM 1511 C C . LEU B 1 1 ? 3.438 -105.875 -45.5 1 83.44 1 LEU B C 1
ATOM 1513 O O . LEU B 1 1 ? 3.465 -104.812 -44.938 1 83.44 1 LEU B O 1
ATOM 1517 N N . LEU B 1 2 ? 2.738 -106.125 -46.531 1 88.06 2 LEU B N 1
ATOM 1518 C CA . LEU B 1 2 ? 2.213 -105 -47.375 1 88.06 2 LEU B CA 1
ATOM 1519 C C . LEU B 1 2 ? 1.041 -104.312 -46.656 1 88.06 2 LEU B C 1
ATOM 1521 O O . LEU B 1 2 ? 0.936 -103.125 -46.688 1 88.06 2 LEU B O 1
ATOM 1525 N N . GLN B 1 3 ? 0.235 -105.125 -46.062 1 87.75 3 GLN B N 1
ATOM 1526 C CA . GLN B 1 3 ? -0.929 -104.562 -45.344 1 87.75 3 GLN B CA 1
ATOM 1527 C C . GLN B 1 3 ? -0.51 -103.75 -44.125 1 87.75 3 GLN B C 1
ATOM 1529 O O . GLN B 1 3 ? -1.096 -102.688 -43.844 1 87.75 3 GLN B O 1
ATOM 1534 N N . GLU B 1 4 ? 0.514 -104.188 -43.469 1 89.31 4 GLU B N 1
ATOM 1535 C CA . GLU B 1 4 ? 1.043 -103.5 -42.312 1 89.31 4 GLU B CA 1
ATOM 1536 C C . GLU B 1 4 ? 1.687 -102.125 -42.688 1 89.31 4 GLU B C 1
ATOM 1538 O O . GLU B 1 4 ? 1.483 -101.125 -42.031 1 89.31 4 GLU B O 1
ATOM 1543 N N . GLN B 1 5 ? 2.381 -102.188 -43.781 1 90 5 GLN B N 1
ATOM 1544 C CA . GLN B 1 5 ? 3.021 -100.938 -44.281 1 90 5 GLN B CA 1
ATOM 1545 C C . GLN B 1 5 ? 1.982 -99.938 -44.75 1 90 5 GLN B C 1
ATOM 1547 O O . GLN B 1 5 ? 2.15 -98.75 -44.531 1 90 5 GLN B O 1
ATOM 1552 N N . SER B 1 6 ? 0.935 -100.438 -45.281 1 90 6 SER B N 1
ATOM 1553 C CA . SER B 1 6 ? -0.149 -99.562 -45.719 1 90 6 SER B CA 1
ATOM 1554 C C . SER B 1 6 ? -0.841 -98.875 -44.531 1 90 6 SER B C 1
ATOM 1556 O O . SER B 1 6 ? -1.177 -97.688 -44.594 1 90 6 SER B O 1
ATOM 1558 N N . ARG B 1 7 ? -1.017 -99.562 -43.531 1 92 7 ARG B N 1
ATOM 1559 C CA . ARG B 1 7 ? -1.617 -99.062 -42.281 1 92 7 ARG B CA 1
ATOM 1560 C C . ARG B 1 7 ? -0.727 -98 -41.656 1 92 7 ARG B C 1
ATOM 1562 O O . ARG B 1 7 ? -1.214 -96.938 -41.219 1 92 7 ARG B O 1
ATOM 1569 N N . GLN B 1 8 ? 0.511 -98.25 -41.688 1 92.5 8 GLN B N 1
ATOM 1570 C CA . GLN B 1 8 ? 1.475 -97.312 -41.156 1 92.5 8 GLN B CA 1
ATOM 1571 C C . GLN B 1 8 ? 1.503 -96 -41.969 1 92.5 8 GLN B C 1
ATOM 1573 O O . GLN B 1 8 ? 1.582 -94.938 -41.438 1 92.5 8 GLN B O 1
ATOM 1578 N N . LEU B 1 9 ? 1.414 -96.125 -43.25 1 92 9 LEU B N 1
ATOM 1579 C CA . LEU B 1 9 ? 1.399 -94.938 -44.156 1 92 9 LEU B CA 1
ATOM 1580 C C . LEU B 1 9 ? 0.179 -94.062 -43.906 1 92 9 LEU B C 1
ATOM 1582 O O . LEU B 1 9 ? 0.287 -92.875 -43.875 1 92 9 LEU B O 1
ATOM 1586 N N . THR B 1 10 ? -0.923 -94.812 -43.719 1 92.06 10 THR B N 1
ATOM 1587 C CA . THR B 1 10 ? -2.16 -94.062 -43.438 1 92.06 10 THR B CA 1
ATOM 1588 C C . THR B 1 10 ? -2.08 -93.312 -42.094 1 92.06 10 THR B C 1
ATOM 1590 O O . THR B 1 10 ? -2.492 -92.188 -41.969 1 92.06 10 THR B O 1
ATOM 1593 N N . GLU B 1 11 ? -1.56 -94 -41.125 1 92.88 11 GLU B N 1
ATOM 1594 C CA . GLU B 1 11 ? -1.404 -93.375 -39.812 1 92.88 11 GLU B CA 1
ATOM 1595 C C . GLU B 1 11 ? -0.469 -92.188 -39.844 1 92.88 11 GLU B C 1
ATOM 1597 O O . GLU B 1 11 ? -0.777 -91.125 -39.281 1 92.88 11 GLU B O 1
ATOM 1602 N N . LEU B 1 12 ? 0.627 -92.375 -40.531 1 91.81 12 LEU B N 1
ATOM 1603 C CA . LEU B 1 12 ? 1.602 -91.25 -40.625 1 91.81 12 LEU B CA 1
ATOM 1604 C C . LEU B 1 12 ? 1.027 -90.125 -41.438 1 91.81 12 LEU B C 1
ATOM 1606 O O . LEU B 1 12 ? 1.285 -88.938 -41.094 1 91.81 12 LEU B O 1
ATOM 1610 N N . SER B 1 13 ? 0.266 -90.438 -42.438 1 91.12 13 SER B N 1
ATOM 1611 C CA . SER B 1 13 ? -0.374 -89.438 -43.219 1 91.12 13 SER B CA 1
ATOM 1612 C C . SER B 1 13 ? -1.37 -88.625 -42.375 1 91.12 13 SER B C 1
ATOM 1614 O O . SER B 1 13 ? -1.456 -87.375 -42.5 1 91.12 13 SER B O 1
ATOM 1616 N N . THR B 1 14 ? -2.127 -89.312 -41.562 1 92 14 THR B N 1
ATOM 1617 C CA . THR B 1 14 ? -3.082 -88.625 -40.656 1 92 14 THR B CA 1
ATOM 1618 C C . THR B 1 14 ? -2.361 -87.75 -39.656 1 92 14 THR B C 1
ATOM 1620 O O . THR B 1 14 ? -2.791 -86.625 -39.406 1 92 14 THR B O 1
ATOM 1623 N N . ARG B 1 15 ? -1.287 -88.25 -39.156 1 91.81 15 ARG B N 1
ATOM 1624 C CA . ARG B 1 15 ? -0.499 -87.438 -38.188 1 91.81 15 ARG B CA 1
ATOM 1625 C C . ARG B 1 15 ? 0.102 -86.188 -38.844 1 91.81 15 ARG B C 1
ATOM 1627 O O . ARG B 1 15 ? 0.137 -85.125 -38.25 1 91.81 15 ARG B O 1
ATOM 1634 N N . LEU B 1 16 ? 0.505 -86.375 -40 1 90.75 16 LEU B N 1
ATOM 1635 C CA . LEU B 1 16 ? 1.076 -85.25 -40.75 1 90.75 16 LEU B CA 1
ATOM 1636 C C . LEU B 1 16 ? 0.034 -84.188 -41 1 90.75 16 LEU B C 1
ATOM 1638 O O . LEU B 1 16 ? 0.333 -82.938 -40.875 1 90.75 16 LEU B O 1
ATOM 1642 N N . GLU B 1 17 ? -1.123 -84.625 -41.344 1 90.88 17 GLU B N 1
ATOM 1643 C CA . GLU B 1 17 ? -2.217 -83.625 -41.531 1 90.88 17 GLU B CA 1
ATOM 1644 C C . GLU B 1 17 ? -2.549 -82.938 -40.25 1 90.88 17 GLU B C 1
ATOM 1646 O O . GLU B 1 17 ? -2.809 -81.688 -40.281 1 90.88 17 GLU B O 1
ATOM 1651 N N . MET B 1 18 ? -2.535 -83.562 -39.188 1 90.75 18 MET B N 1
ATOM 1652 C CA . MET B 1 18 ? -2.801 -83 -37.875 1 90.75 18 MET B CA 1
ATOM 1653 C C . MET B 1 18 ? -1.732 -81.938 -37.531 1 90.75 18 MET B C 1
ATOM 1655 O O . MET B 1 18 ? -2.051 -80.875 -37.062 1 90.75 18 MET B O 1
ATOM 1659 N N . TYR B 1 19 ? -0.498 -82.25 -37.812 1 87.69 19 TYR B N 1
ATOM 1660 C CA . TYR B 1 19 ? 0.62 -81.312 -37.562 1 87.69 19 TYR B CA 1
ATOM 1661 C C . TYR B 1 19 ? 0.547 -80.125 -38.438 1 87.69 19 TYR B C 1
ATOM 1663 O O . TYR B 1 19 ? 0.834 -79 -38 1 87.69 19 TYR B O 1
ATOM 1671 N N . ALA B 1 20 ? 0.144 -80.375 -39.625 1 88.75 20 ALA B N 1
ATOM 1672 C CA . ALA B 1 20 ? 0.019 -79.25 -40.562 1 88.75 20 ALA B CA 1
ATOM 1673 C C . ALA B 1 20 ? -1.06 -78.312 -40.094 1 88.75 20 ALA B C 1
ATOM 1675 O O . ALA B 1 20 ? -0.855 -77.062 -40.125 1 88.75 20 ALA B O 1
ATOM 1676 N N . THR B 1 21 ? -2.164 -78.812 -39.688 1 89.12 21 THR B N 1
ATOM 1677 C CA . THR B 1 21 ? -3.268 -78 -39.188 1 89.12 21 THR B CA 1
ATOM 1678 C C . THR B 1 21 ? -2.861 -77.25 -37.906 1 89.12 21 THR B C 1
ATOM 1680 O O . THR B 1 21 ? -3.113 -76.062 -37.812 1 89.12 21 THR B O 1
ATOM 1683 N N . ASP B 1 22 ? -2.189 -78 -37.062 1 89.31 22 ASP B N 1
ATOM 1684 C CA . ASP B 1 22 ? -1.688 -77.375 -35.844 1 89.31 22 ASP B CA 1
ATOM 1685 C C . ASP B 1 22 ? -0.675 -76.312 -36.125 1 89.31 22 ASP B C 1
ATOM 1687 O O . ASP B 1 22 ? -0.704 -75.25 -35.5 1 89.31 22 ASP B O 1
ATOM 1691 N N . GLY B 1 23 ? 0.14 -76.562 -37.062 1 86.31 23 GLY B N 1
ATOM 1692 C CA . GLY B 1 23 ? 1.135 -75.562 -37.469 1 86.31 23 GLY B CA 1
ATOM 1693 C C . GLY B 1 23 ? 0.524 -74.312 -38.031 1 86.31 23 GLY B C 1
ATOM 1694 O O . GLY B 1 23 ? 0.999 -73.188 -37.75 1 86.31 23 GLY B O 1
ATOM 1695 N N . GLU B 1 24 ? -0.527 -74.5 -38.812 1 90.12 24 GLU B N 1
ATOM 1696 C CA . GLU B 1 24 ? -1.232 -73.375 -39.375 1 90.12 24 GLU B CA 1
ATOM 1697 C C . GLU B 1 24 ? -1.918 -72.562 -38.281 1 90.12 24 GLU B C 1
ATOM 1699 O O . GLU B 1 24 ? -1.905 -71.312 -38.312 1 90.12 24 GLU B O 1
ATOM 1704 N N . GLU B 1 25 ? -2.477 -73.125 -37.375 1 90.75 25 GLU B N 1
ATOM 1705 C CA . GLU B 1 25 ? -3.119 -72.438 -36.25 1 90.75 25 GLU B CA 1
ATOM 1706 C C . GLU B 1 25 ? -2.104 -71.688 -35.406 1 90.75 25 GLU B C 1
ATOM 1708 O O . GLU B 1 25 ? -2.367 -70.562 -35 1 90.75 25 GLU B O 1
ATOM 1713 N N . LYS B 1 26 ? -0.992 -72.25 -35.188 1 89.75 26 LYS B N 1
ATOM 1714 C CA . LYS B 1 26 ? 0.068 -71.625 -34.438 1 89.75 26 LYS B CA 1
ATOM 1715 C C . LYS B 1 26 ? 0.618 -70.438 -35.188 1 89.75 26 LYS B C 1
ATOM 1717 O O . LYS B 1 26 ? 0.939 -69.375 -34.594 1 89.75 26 LYS B O 1
ATOM 1722 N N . ARG B 1 27 ? 0.632 -70.562 -36.5 1 91.19 27 ARG B N 1
ATOM 1723 C CA . ARG B 1 27 ? 1.078 -69.438 -37.312 1 91.19 27 ARG B CA 1
ATOM 1724 C C . ARG B 1 27 ? 0.108 -68.312 -37.25 1 91.19 27 ARG B C 1
ATOM 1726 O O . ARG B 1 27 ? 0.529 -67.125 -37.156 1 91.19 27 ARG B O 1
ATOM 1733 N N . HIS B 1 28 ? -1.166 -68.562 -37.219 1 93.44 28 HIS B N 1
ATOM 1734 C CA . HIS B 1 28 ? -2.184 -67.562 -37.094 1 93.44 28 HIS B CA 1
ATOM 1735 C C . HIS B 1 28 ? -2.109 -66.875 -35.719 1 93.44 28 HIS B C 1
ATOM 1737 O O . HIS B 1 28 ? -2.166 -65.625 -35.656 1 93.44 28 HIS B O 1
ATOM 1743 N N . THR B 1 29 ? -1.913 -67.625 -34.75 1 93.25 29 THR B N 1
ATOM 1744 C CA . THR B 1 29 ? -1.81 -67.062 -33.375 1 93.25 29 THR B CA 1
ATOM 1745 C C . THR B 1 29 ? -0.566 -66.188 -33.219 1 93.25 29 THR B C 1
ATOM 1747 O O . THR B 1 29 ? -0.615 -65.125 -32.594 1 93.25 29 THR B O 1
ATOM 1750 N N . LEU B 1 30 ? 0.541 -66.625 -33.812 1 92.69 30 LEU B N 1
ATOM 1751 C CA . LEU B 1 30 ? 1.784 -65.875 -33.781 1 92.69 30 LEU B CA 1
ATOM 1752 C C . LEU B 1 30 ? 1.623 -64.562 -34.5 1 92.69 30 LEU B C 1
ATOM 1754 O O . LEU B 1 30 ? 2.102 -63.5 -34.031 1 92.69 30 LEU B O 1
ATOM 1758 N N . SER B 1 31 ? 0.935 -64.625 -35.625 1 93.56 31 SER B N 1
ATOM 1759 C CA . SER B 1 31 ? 0.688 -63.375 -36.375 1 93.56 31 SER B CA 1
ATOM 1760 C C . SER B 1 31 ? -0.183 -62.406 -35.594 1 93.56 31 SER B C 1
ATOM 1762 O O . SER B 1 31 ? 0.093 -61.188 -35.562 1 93.56 31 SER B O 1
ATOM 1764 N N . ALA B 1 32 ? -1.192 -62.906 -34.938 1 93.75 32 ALA B N 1
ATOM 1765 C CA . ALA B 1 32 ? -2.076 -62.062 -34.125 1 93.75 32 ALA B CA 1
ATOM 1766 C C . ALA B 1 32 ? -1.328 -61.469 -32.938 1 93.75 32 ALA B C 1
ATOM 1768 O O . ALA B 1 32 ? -1.502 -60.312 -32.625 1 93.75 32 ALA B O 1
ATOM 1769 N N . ALA B 1 33 ? -0.505 -62.25 -32.312 1 92 33 ALA B N 1
ATOM 1770 C CA . ALA B 1 33 ? 0.283 -61.812 -31.188 1 92 33 ALA B CA 1
ATOM 1771 C C . ALA B 1 33 ? 1.274 -60.719 -31.594 1 92 33 ALA B C 1
ATOM 1773 O O . ALA B 1 33 ? 1.487 -59.75 -30.859 1 92 33 ALA B O 1
ATOM 1774 N N . ALA B 1 34 ? 1.8 -60.938 -32.75 1 92.88 34 ALA B N 1
ATOM 1775 C CA . ALA B 1 34 ? 2.748 -59.969 -33.281 1 92.88 34 ALA B CA 1
ATOM 1776 C C . ALA B 1 34 ? 2.059 -58.625 -33.562 1 92.88 34 ALA B C 1
ATOM 1778 O O . ALA B 1 34 ? 2.619 -57.562 -33.312 1 92.88 34 ALA B O 1
ATOM 1779 N N . GLN B 1 35 ? 0.856 -58.688 -34.031 1 95 35 GLN B N 1
ATOM 1780 C CA . GLN B 1 35 ? 0.073 -57.469 -34.312 1 95 35 GLN B CA 1
ATOM 1781 C C . GLN B 1 35 ? -0.295 -56.781 -33 1 95 35 GLN B C 1
ATOM 1783 O O . GLN B 1 35 ? -0.161 -55.562 -32.906 1 95 35 GLN B O 1
ATOM 1788 N N . ASP B 1 36 ? -0.714 -57.5 -32.031 1 93.69 36 ASP B N 1
ATOM 1789 C CA . ASP B 1 36 ? -1.047 -56.938 -30.719 1 93.69 36 ASP B CA 1
ATOM 1790 C C . ASP B 1 36 ? 0.164 -56.281 -30.078 1 93.69 36 ASP B C 1
ATOM 1792 O O . ASP B 1 36 ? 0.052 -55.156 -29.547 1 93.69 36 ASP B O 1
ATOM 1796 N N . LEU B 1 37 ? 1.265 -57 -30.172 1 94.69 37 LEU B N 1
ATOM 1797 C CA . LEU B 1 37 ? 2.506 -56.469 -29.609 1 94.69 37 LEU B CA 1
ATOM 1798 C C . LEU B 1 37 ? 2.877 -55.156 -30.281 1 94.69 37 LEU B C 1
ATOM 1800 O O . LEU B 1 37 ? 3.256 -54.188 -29.594 1 94.69 37 LEU B O 1
ATOM 1804 N N . SER B 1 38 ? 2.713 -55.125 -31.531 1 95 38 SER B N 1
ATOM 1805 C CA . SER B 1 38 ? 3.018 -53.906 -32.281 1 95 38 SER B CA 1
ATOM 1806 C C . SER B 1 38 ? 2.1 -52.75 -31.859 1 95 38 SER B C 1
ATOM 1808 O O . SER B 1 38 ? 2.561 -51.625 -31.656 1 95 38 SER B O 1
ATOM 1810 N N . GLU B 1 39 ? 0.842 -53 -31.734 1 96.56 39 GLU B N 1
ATOM 1811 C CA . GLU B 1 39 ? -0.141 -52 -31.344 1 96.56 39 GLU B CA 1
ATOM 1812 C C . GLU B 1 39 ? 0.115 -51.5 -29.922 1 96.56 39 GLU B C 1
ATOM 1814 O O . GLU B 1 39 ? 0.087 -50.281 -29.688 1 96.56 39 GLU B O 1
ATOM 1819 N N . ILE B 1 40 ? 0.427 -52.312 -29.016 1 96.94 40 ILE B N 1
ATOM 1820 C CA . ILE B 1 40 ? 0.638 -51.938 -27.625 1 96.94 40 ILE B CA 1
ATOM 1821 C C . ILE B 1 40 ? 1.947 -51.156 -27.5 1 96.94 40 ILE B C 1
ATOM 1823 O O . ILE B 1 40 ? 2.041 -50.219 -26.703 1 96.94 40 ILE B O 1
ATOM 1827 N N . LYS B 1 41 ? 2.914 -51.594 -28.266 1 95.88 41 LYS B N 1
ATOM 1828 C CA . LYS B 1 41 ? 4.176 -50.875 -28.266 1 95.88 41 LYS B CA 1
ATOM 1829 C C . LYS B 1 41 ? 3.98 -49.438 -28.766 1 95.88 41 LYS B C 1
ATOM 1831 O O . LYS B 1 41 ? 4.59 -48.5 -28.234 1 95.88 41 LYS B O 1
ATOM 1836 N N . SER B 1 42 ? 3.111 -49.25 -29.766 1 96.75 42 SER B N 1
ATOM 1837 C CA . SER B 1 42 ? 2.793 -47.938 -30.266 1 96.75 42 SER B CA 1
ATOM 1838 C C . SER B 1 42 ? 2.068 -47.094 -29.219 1 96.75 42 SER B C 1
ATOM 1840 O O . SER B 1 42 ? 2.375 -45.906 -29.047 1 96.75 42 SER B O 1
ATOM 1842 N N . GLU B 1 43 ? 1.187 -47.75 -28.578 1 97.62 43 GLU B N 1
ATOM 1843 C CA . GLU B 1 43 ? 0.457 -47.031 -27.516 1 97.62 43 GLU B CA 1
ATOM 1844 C C . GLU B 1 43 ? 1.39 -46.625 -26.375 1 97.62 43 GLU B C 1
ATOM 1846 O O . GLU B 1 43 ? 1.255 -45.531 -25.828 1 97.62 43 GLU B O 1
ATOM 1851 N N . LEU B 1 44 ? 2.279 -47.531 -26 1 97.88 44 LEU B N 1
ATOM 1852 C CA . LEU B 1 44 ? 3.271 -47.219 -24.969 1 97.88 44 LEU B CA 1
ATOM 1853 C C . LEU B 1 44 ? 4.09 -46 -25.344 1 97.88 44 LEU B C 1
ATOM 1855 O O . LEU B 1 44 ? 4.309 -45.125 -24.516 1 97.88 44 LEU B O 1
ATOM 1859 N N . ARG B 1 45 ? 4.441 -45.906 -26.625 1 97.25 45 ARG B N 1
ATOM 1860 C CA . ARG B 1 45 ? 5.195 -44.75 -27.109 1 97.25 45 ARG B CA 1
ATOM 1861 C C . ARG B 1 45 ? 4.375 -43.469 -27 1 97.25 45 ARG B C 1
ATOM 1863 O O . ARG B 1 45 ? 4.902 -42.438 -26.625 1 97.25 45 ARG B O 1
ATOM 1870 N N . ARG B 1 46 ? 3.141 -43.562 -27.281 1 98.38 46 ARG B N 1
ATOM 1871 C CA . ARG B 1 46 ? 2.252 -42.406 -27.188 1 98.38 46 ARG B CA 1
ATOM 1872 C C . ARG B 1 46 ? 2.123 -41.938 -25.734 1 98.38 46 ARG B C 1
ATOM 1874 O O . ARG B 1 46 ? 2.188 -40.75 -25.469 1 98.38 46 ARG B O 1
ATOM 1881 N N . LYS B 1 47 ? 2.004 -42.812 -24.875 1 98.12 47 LYS B N 1
ATOM 1882 C CA . LYS B 1 47 ? 1.884 -42.469 -23.469 1 98.12 47 LYS B CA 1
ATOM 1883 C C . LYS B 1 47 ? 3.17 -41.844 -22.938 1 98.12 47 LYS B C 1
ATOM 1885 O O . LYS B 1 47 ? 3.129 -40.938 -22.141 1 98.12 47 LYS B O 1
ATOM 1890 N N . GLU B 1 48 ? 4.273 -42.406 -23.375 1 97.94 48 GLU B N 1
ATOM 1891 C CA . GLU B 1 48 ? 5.562 -41.844 -22.984 1 97.94 48 GLU B CA 1
ATOM 1892 C C . GLU B 1 48 ? 5.699 -40.406 -23.453 1 97.94 48 GLU B C 1
ATOM 1894 O O . GLU B 1 48 ? 6.234 -39.562 -22.734 1 97.94 48 GLU B O 1
ATOM 1899 N N . GLN B 1 49 ? 5.238 -40.188 -24.641 1 98.31 49 GLN B N 1
ATOM 1900 C CA . GLN B 1 49 ? 5.242 -38.812 -25.156 1 98.31 49 GLN B CA 1
ATOM 1901 C C . GLN B 1 49 ? 4.336 -37.906 -24.328 1 98.31 49 GLN B C 1
ATOM 1903 O O . GLN B 1 49 ? 4.703 -36.781 -24.016 1 98.31 49 GLN B O 1
ATOM 1908 N N . THR B 1 50 ? 3.246 -38.344 -23.969 1 98.5 50 THR B N 1
ATOM 1909 C CA . THR B 1 50 ? 2.311 -37.594 -23.125 1 98.5 50 THR B CA 1
ATOM 1910 C C . THR B 1 50 ? 2.934 -37.281 -21.781 1 98.5 50 THR B C 1
ATOM 1912 O O . THR B 1 50 ? 2.811 -36.156 -21.281 1 98.5 50 THR B O 1
ATOM 1915 N N . ILE B 1 51 ? 3.59 -38.219 -21.188 1 98.69 51 ILE B N 1
ATOM 1916 C CA . ILE B 1 51 ? 4.246 -38.031 -19.891 1 98.69 51 ILE B CA 1
ATOM 1917 C C . ILE B 1 51 ? 5.32 -36.969 -20.016 1 98.69 51 ILE B C 1
ATOM 1919 O O . ILE B 1 51 ? 5.434 -36.094 -19.141 1 98.69 51 ILE B O 1
ATOM 1923 N N . ARG B 1 52 ? 6.016 -36.969 -21.109 1 98.06 52 ARG B N 1
ATOM 1924 C CA . ARG B 1 52 ? 7.047 -35.969 -21.328 1 98.06 52 ARG B CA 1
ATOM 1925 C C . ARG B 1 52 ? 6.438 -34.562 -21.391 1 98.06 52 ARG B C 1
ATOM 1927 O O . ARG B 1 52 ? 6.965 -33.625 -20.781 1 98.06 52 ARG B O 1
ATOM 1934 N N . GLN B 1 53 ? 5.422 -34.5 -22.062 1 98.19 53 GLN B N 1
ATOM 1935 C CA . GLN B 1 53 ? 4.742 -33.188 -22.203 1 98.19 53 GLN B CA 1
ATOM 1936 C C . GLN B 1 53 ? 4.215 -32.719 -20.859 1 98.19 53 GLN B C 1
ATOM 1938 O O . GLN B 1 53 ? 4.387 -31.547 -20.5 1 98.19 53 GLN B O 1
ATOM 1943 N N . LEU B 1 54 ? 3.621 -33.562 -20.125 1 98 54 LEU B N 1
ATOM 1944 C CA . LEU B 1 54 ? 3.064 -33.219 -18.812 1 98 54 LEU B CA 1
ATOM 1945 C C . LEU B 1 54 ? 4.168 -32.844 -17.828 1 98 54 LEU B C 1
ATOM 1947 O O . LEU B 1 54 ? 4 -31.938 -17.016 1 98 54 LEU B O 1
ATOM 1951 N N . ASN B 1 55 ? 5.203 -33.562 -17.938 1 96.94 55 ASN B N 1
ATOM 1952 C CA . ASN B 1 55 ? 6.344 -33.219 -17.094 1 96.94 55 ASN B CA 1
ATOM 1953 C C . ASN B 1 55 ? 6.879 -31.828 -17.391 1 96.94 55 ASN B C 1
ATOM 1955 O O . ASN B 1 55 ? 7.207 -31.078 -16.469 1 96.94 55 ASN B O 1
ATOM 1959 N N . LYS B 1 56 ? 6.969 -31.453 -18.594 1 97.19 56 LYS B N 1
ATOM 1960 C CA . LYS B 1 56 ? 7.387 -30.109 -18.969 1 97.19 56 LYS B CA 1
ATOM 1961 C C . LYS B 1 56 ? 6.43 -29.062 -18.406 1 97.19 56 LYS B C 1
ATOM 1963 O O . LYS B 1 56 ? 6.863 -28.031 -17.875 1 97.19 56 LYS B O 1
ATOM 1968 N N . GLN B 1 57 ? 5.227 -29.312 -18.578 1 96.44 57 GLN B N 1
ATOM 1969 C CA . GLN B 1 57 ? 4.199 -28.406 -18.078 1 9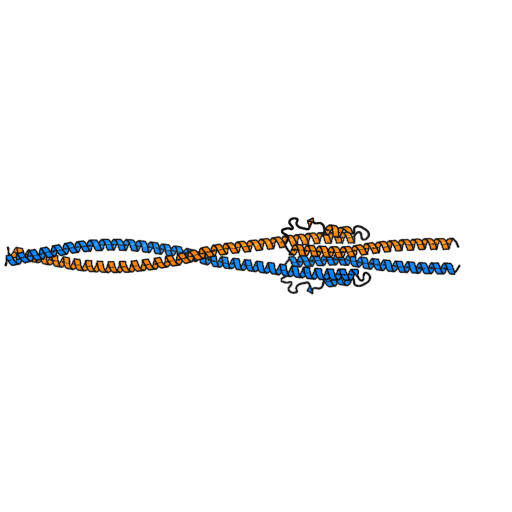6.44 57 GLN B CA 1
ATOM 1970 C C . GLN B 1 57 ? 4.301 -28.25 -16.562 1 96.44 57 GLN B C 1
ATOM 1972 O O . GLN B 1 57 ? 4.219 -27.125 -16.047 1 96.44 57 GLN B O 1
ATOM 1977 N N . THR B 1 58 ? 4.438 -29.344 -15.93 1 95.94 58 THR B N 1
ATOM 1978 C CA . THR B 1 58 ? 4.547 -29.328 -14.477 1 95.94 58 THR B CA 1
ATOM 1979 C C . THR B 1 58 ? 5.758 -28.516 -14.023 1 95.94 58 THR B C 1
ATOM 1981 O O . THR B 1 58 ? 5.684 -27.781 -13.047 1 95.94 58 THR B O 1
ATOM 1984 N N . MET B 1 59 ? 6.805 -28.703 -14.773 1 96.12 59 MET B N 1
ATOM 1985 C CA . MET B 1 59 ? 8.008 -27.938 -14.469 1 96.12 59 MET B CA 1
ATOM 1986 C C . MET B 1 59 ? 7.742 -26.438 -14.625 1 96.12 59 MET B C 1
ATOM 1988 O O . MET B 1 59 ? 8.18 -25.641 -13.797 1 96.12 59 MET B O 1
ATOM 1992 N N . GLN B 1 60 ? 7.059 -26.078 -15.578 1 96.69 60 GLN B N 1
ATOM 1993 C CA . GLN B 1 60 ? 6.699 -24.688 -15.812 1 96.69 60 GLN B CA 1
ATOM 1994 C C . GLN B 1 60 ? 5.82 -24.156 -14.695 1 96.69 60 GLN B C 1
ATOM 1996 O O . GLN B 1 60 ? 6.039 -23.031 -14.203 1 96.69 60 GLN B O 1
ATOM 2001 N N . TYR B 1 61 ? 4.891 -24.891 -14.273 1 96.44 61 TYR B N 1
ATOM 2002 C CA . TYR B 1 61 ? 3.988 -24.484 -13.195 1 96.44 61 TYR B CA 1
ATOM 2003 C C . TYR B 1 61 ? 4.742 -24.312 -11.883 1 96.44 61 TYR B C 1
ATOM 2005 O O . TYR B 1 61 ? 4.441 -23.406 -11.102 1 96.44 61 TYR B O 1
ATOM 2013 N N . GLU B 1 62 ? 5.641 -25.234 -11.68 1 94.81 62 GLU B N 1
ATOM 2014 C CA . GLU B 1 62 ? 6.457 -25.125 -10.477 1 94.81 62 GLU B CA 1
ATOM 2015 C C . GLU B 1 62 ? 7.254 -23.828 -10.453 1 94.81 62 GLU B C 1
ATOM 2017 O O . GLU B 1 62 ? 7.348 -23.172 -9.422 1 94.81 62 GLU B O 1
ATOM 2022 N N . PHE B 1 63 ? 7.777 -23.5 -11.586 1 95.81 63 PHE B N 1
ATOM 2023 C CA . PHE B 1 63 ? 8.508 -22.234 -11.719 1 95.81 63 PHE B CA 1
ATOM 2024 C C . PHE B 1 63 ? 7.582 -21.047 -11.5 1 95.81 63 PHE B C 1
ATOM 2026 O O . PHE B 1 63 ? 7.918 -20.125 -10.758 1 95.81 63 PHE B O 1
ATOM 2033 N N . ASP B 1 64 ? 6.469 -21.031 -12.07 1 95.31 64 ASP B N 1
ATOM 2034 C CA . ASP B 1 64 ? 5.484 -19.953 -11.938 1 95.31 64 ASP B CA 1
ATOM 2035 C C . ASP B 1 64 ? 5.039 -19.797 -10.484 1 95.31 64 ASP B C 1
ATOM 2037 O O . ASP B 1 64 ? 4.891 -18.672 -9.992 1 95.31 64 ASP B O 1
ATOM 2041 N N . LYS B 1 65 ? 4.828 -20.891 -9.906 1 94.5 65 LYS B N 1
ATOM 2042 C CA . LYS B 1 65 ? 4.391 -20.875 -8.516 1 94.5 65 LYS B CA 1
ATOM 2043 C C . LYS B 1 65 ? 5.398 -20.141 -7.629 1 94.5 65 LYS B C 1
ATOM 2045 O O . LYS B 1 65 ? 5.016 -19.312 -6.801 1 94.5 65 LYS B O 1
ATOM 2050 N N . LYS B 1 66 ? 6.656 -20.438 -7.805 1 95.62 66 LYS B N 1
ATOM 2051 C CA . LYS B 1 66 ? 7.707 -19.781 -7.031 1 95.62 66 LYS B CA 1
ATOM 2052 C C . LYS B 1 66 ? 7.734 -18.281 -7.309 1 95.62 66 LYS B C 1
ATOM 2054 O O . LYS B 1 66 ? 7.887 -17.469 -6.387 1 95.62 66 LYS B O 1
ATOM 2059 N N . SER B 1 67 ? 7.531 -18.062 -8.539 1 96 67 SER B N 1
ATOM 2060 C CA . SER B 1 67 ? 7.512 -16.656 -8.938 1 96 67 SER B CA 1
ATOM 2061 C C . SER B 1 67 ? 6.344 -15.914 -8.297 1 96 67 SER B C 1
ATOM 2063 O O . SER B 1 67 ? 6.52 -14.828 -7.742 1 96 67 SER B O 1
ATOM 2065 N N . PHE B 1 68 ? 5.184 -16.469 -8.344 1 95.69 68 PHE B N 1
ATOM 2066 C CA . PHE B 1 68 ? 3.98 -15.891 -7.758 1 95.69 68 PHE B CA 1
ATOM 2067 C C . PHE B 1 68 ? 4.137 -15.727 -6.25 1 95.69 68 PHE B C 1
ATOM 2069 O O . PHE B 1 68 ? 3.764 -14.695 -5.691 1 95.69 68 PHE B O 1
ATOM 2076 N N . GLU B 1 69 ? 4.672 -16.719 -5.648 1 94.81 69 GLU B N 1
ATOM 2077 C CA . GLU B 1 69 ? 4.902 -16.656 -4.207 1 94.81 69 GLU B CA 1
ATOM 2078 C C . GLU B 1 69 ? 5.836 -15.5 -3.844 1 94.81 69 GLU B C 1
ATOM 2080 O O . GLU B 1 69 ? 5.598 -14.781 -2.869 1 94.81 69 GLU B O 1
ATOM 2085 N N . GLY B 1 70 ? 6.812 -15.328 -4.648 1 96.06 70 GLY B N 1
ATOM 2086 C CA . GLY B 1 70 ? 7.73 -14.211 -4.441 1 96.06 70 GLY B CA 1
ATOM 2087 C C . GLY B 1 70 ? 7.074 -12.859 -4.633 1 96.06 70 GLY B C 1
ATOM 2088 O O . GLY B 1 70 ? 7.242 -11.961 -3.807 1 96.06 70 GLY B O 1
ATOM 2089 N N . ASN B 1 71 ? 6.363 -12.711 -5.637 1 95.75 71 ASN B N 1
ATOM 2090 C CA . ASN B 1 71 ? 5.668 -11.469 -5.941 1 95.75 71 ASN B CA 1
ATOM 2091 C C . ASN B 1 71 ? 4.641 -11.125 -4.863 1 95.75 71 ASN B C 1
ATOM 2093 O O . ASN B 1 71 ? 4.492 -9.961 -4.488 1 95.75 71 ASN B O 1
ATOM 2097 N N . LEU B 1 72 ? 4.008 -12.133 -4.457 1 96.44 72 LEU B N 1
ATOM 2098 C CA . LEU B 1 72 ? 3.006 -11.93 -3.416 1 96.44 72 LEU B CA 1
ATOM 2099 C C . LEU B 1 72 ? 3.662 -11.492 -2.111 1 96.44 72 LEU B C 1
ATOM 2101 O O . LEU B 1 72 ? 3.17 -10.578 -1.439 1 96.44 72 LEU B O 1
ATOM 2105 N N . THR B 1 73 ? 4.695 -12.141 -1.761 1 96.56 73 THR B N 1
ATOM 2106 C CA . THR B 1 73 ? 5.43 -11.75 -0.562 1 96.56 73 THR B CA 1
ATOM 2107 C C . THR B 1 73 ? 5.902 -10.305 -0.665 1 96.56 73 THR B C 1
ATOM 2109 O O . THR B 1 73 ? 5.789 -9.539 0.296 1 96.56 73 THR B O 1
ATOM 2112 N N . ASP B 1 74 ? 6.344 -9.883 -1.775 1 96.69 74 ASP B N 1
ATOM 2113 C CA . ASP B 1 74 ? 6.785 -8.516 -2.004 1 96.69 74 ASP B CA 1
ATOM 2114 C C . ASP B 1 74 ? 5.629 -7.531 -1.85 1 96.69 74 ASP B C 1
ATOM 2116 O O . ASP B 1 74 ? 5.773 -6.492 -1.2 1 96.69 74 ASP B O 1
ATOM 2120 N N . ALA B 1 75 ? 4.59 -7.875 -2.434 1 96.62 75 ALA B N 1
ATOM 2121 C CA . ALA B 1 75 ? 3.414 -7.012 -2.365 1 96.62 75 ALA B CA 1
ATOM 2122 C C . ALA B 1 75 ? 2.908 -6.887 -0.932 1 96.62 75 ALA B C 1
ATOM 2124 O O . ALA B 1 75 ? 2.533 -5.797 -0.493 1 96.62 75 ALA B O 1
ATOM 2125 N N . GLU B 1 76 ? 2.908 -7.922 -0.233 1 93.81 76 GLU B N 1
ATOM 2126 C CA . GLU B 1 76 ? 2.473 -7.914 1.16 1 93.81 76 GLU B CA 1
ATOM 2127 C C . GLU B 1 76 ? 3.391 -7.055 2.023 1 93.81 76 GLU B C 1
ATOM 2129 O O . GLU B 1 76 ? 2.928 -6.344 2.916 1 93.81 76 GLU B O 1
ATOM 2134 N N . ASN B 1 77 ? 4.629 -7.141 1.804 1 95.62 77 ASN B N 1
ATOM 2135 C CA . ASN B 1 77 ? 5.582 -6.301 2.521 1 95.62 77 ASN B CA 1
ATOM 2136 C C . ASN B 1 77 ? 5.359 -4.82 2.23 1 95.62 77 ASN B C 1
ATOM 2138 O O . ASN B 1 77 ? 5.41 -3.99 3.141 1 95.62 77 ASN B O 1
ATOM 2142 N N . ALA B 1 78 ? 5.152 -4.57 1.039 1 95.81 78 ALA B N 1
ATOM 2143 C CA . ALA B 1 78 ? 4.895 -3.188 0.648 1 95.81 78 ALA B CA 1
ATOM 2144 C C . ALA B 1 78 ? 3.621 -2.66 1.307 1 95.81 78 ALA B C 1
ATOM 2146 O O . ALA B 1 78 ? 3.59 -1.524 1.788 1 95.81 78 ALA B O 1
ATOM 2147 N N . LEU B 1 79 ? 2.689 -3.43 1.361 1 95.12 79 LEU B N 1
ATOM 2148 C CA . LEU B 1 79 ? 1.426 -3.053 1.984 1 95.12 79 LEU B CA 1
ATOM 2149 C C . LEU B 1 79 ? 1.597 -2.857 3.486 1 95.12 79 LEU B C 1
ATOM 2151 O O . LEU B 1 79 ? 1.016 -1.937 4.066 1 95.12 79 LEU B O 1
ATOM 2155 N N . ARG B 1 80 ? 2.416 -3.738 4.051 1 94.38 80 ARG B N 1
ATOM 2156 C CA . ARG B 1 80 ? 2.701 -3.611 5.477 1 94.38 80 ARG B CA 1
ATOM 2157 C C . ARG B 1 80 ? 3.445 -2.312 5.773 1 94.38 80 ARG B C 1
ATOM 2159 O O . ARG B 1 80 ? 3.141 -1.627 6.75 1 94.38 80 ARG B O 1
ATOM 2166 N N . THR B 1 81 ? 4.355 -2.006 4.965 1 90.5 81 THR B N 1
ATOM 2167 C CA . THR B 1 81 ? 5.113 -0.769 5.121 1 90.5 81 THR B CA 1
ATOM 2168 C C . THR B 1 81 ? 4.203 0.446 4.98 1 90.5 81 THR B C 1
ATOM 2170 O O . THR B 1 81 ? 4.266 1.375 5.789 1 90.5 81 THR B O 1
ATOM 2173 N N . ALA B 1 82 ? 3.377 0.443 3.986 1 90.56 82 ALA B N 1
ATOM 2174 C CA . ALA B 1 82 ? 2.441 1.541 3.758 1 90.56 82 ALA B CA 1
ATOM 2175 C C . ALA B 1 82 ? 1.492 1.708 4.941 1 90.56 82 ALA B C 1
ATOM 2177 O O . ALA B 1 82 ? 1.204 2.832 5.359 1 90.56 82 ALA B O 1
ATOM 2178 N N . ALA B 1 83 ? 1.05 0.672 5.469 1 90.44 83 ALA B N 1
ATOM 2179 C CA . ALA B 1 83 ? 0.143 0.703 6.613 1 90.44 83 ALA B CA 1
ATOM 2180 C C . ALA B 1 83 ? 0.84 1.263 7.852 1 90.44 83 ALA B C 1
ATOM 2182 O O . ALA B 1 83 ? 0.251 2.043 8.602 1 90.44 83 ALA B O 1
ATOM 2183 N N . LYS B 1 84 ? 2.043 0.83 8.031 1 89.62 84 LYS B N 1
ATOM 2184 C CA . LYS B 1 84 ? 2.822 1.336 9.156 1 89.62 84 LYS B CA 1
ATOM 2185 C C . LYS B 1 84 ? 3.037 2.842 9.039 1 89.62 84 LYS B C 1
ATOM 2187 O O . LYS B 1 84 ? 2.889 3.57 10.023 1 89.62 84 LYS B O 1
ATOM 2192 N N . ASP B 1 85 ? 3.389 3.305 7.887 1 87.38 85 ASP B N 1
ATOM 2193 C CA . ASP B 1 85 ? 3.574 4.73 7.645 1 87.38 85 ASP B CA 1
ATOM 2194 C C . ASP B 1 85 ? 2.303 5.516 7.965 1 87.38 85 ASP B C 1
ATOM 2196 O O . ASP B 1 85 ? 2.365 6.594 8.562 1 87.38 85 ASP B O 1
ATOM 2200 N N . LYS B 1 86 ? 1.197 5.035 7.574 1 88.44 86 LYS B N 1
ATOM 2201 C CA . LYS B 1 86 ? -0.089 5.68 7.824 1 88.44 86 LYS B CA 1
ATOM 2202 C C . LYS B 1 86 ? -0.374 5.773 9.32 1 88.44 86 LYS B C 1
ATOM 2204 O O . LYS B 1 86 ? -0.854 6.801 9.805 1 88.44 86 LYS B O 1
ATOM 2209 N N . GLU B 1 87 ? -0.048 4.676 9.953 1 88.94 87 GLU B N 1
ATOM 2210 C CA . GLU B 1 87 ? -0.287 4.633 11.398 1 88.94 87 GLU B CA 1
ATOM 2211 C C . GLU B 1 87 ? 0.594 5.637 12.133 1 88.94 87 GLU B C 1
ATOM 2213 O O . GLU B 1 87 ? 0.126 6.336 13.031 1 88.94 87 GLU B O 1
ATOM 2218 N N . VAL B 1 88 ? 1.801 5.75 11.773 1 87.94 88 VAL B N 1
ATOM 2219 C CA . VAL B 1 88 ? 2.74 6.68 12.391 1 87.94 88 VAL B CA 1
ATOM 2220 C C . VAL B 1 88 ? 2.287 8.117 12.141 1 87.94 88 VAL B C 1
ATOM 2222 O O . VAL B 1 88 ? 2.293 8.945 13.055 1 87.94 88 VAL B O 1
ATOM 2225 N N . LEU B 1 89 ? 1.896 8.422 10.953 1 89.81 89 LEU B N 1
ATOM 2226 C CA . LEU B 1 89 ? 1.409 9.75 10.602 1 89.81 89 LEU B CA 1
ATOM 2227 C C . LEU B 1 89 ? 0.163 10.102 11.406 1 89.81 89 LEU B C 1
ATOM 2229 O O . LEU B 1 89 ? 0.07 11.203 11.969 1 89.81 89 LEU B O 1
ATOM 2233 N N . ALA B 1 90 ? -0.725 9.18 11.469 1 89.38 90 ALA B N 1
ATOM 2234 C CA . ALA B 1 90 ? -1.962 9.406 12.211 1 89.38 90 ALA B CA 1
ATOM 2235 C C . ALA B 1 90 ? -1.674 9.695 13.68 1 89.38 90 ALA B C 1
ATOM 2237 O O . ALA B 1 90 ? -2.281 10.594 14.273 1 89.38 90 ALA B O 1
ATOM 2238 N N . ASN B 1 91 ? -0.788 8.969 14.234 1 88.31 91 ASN B N 1
ATOM 2239 C CA . ASN B 1 91 ? -0.408 9.188 15.625 1 88.31 91 ASN B CA 1
ATOM 2240 C C . ASN B 1 91 ? 0.23 10.562 15.828 1 88.31 91 ASN B C 1
ATOM 2242 O O . ASN B 1 91 ? -0.049 11.242 16.812 1 88.31 91 ASN B O 1
ATOM 2246 N N . TYR B 1 92 ? 1.074 10.922 14.938 1 88.62 92 TYR B N 1
ATOM 2247 C CA . TYR B 1 92 ? 1.688 12.242 15 1 88.62 92 TYR B CA 1
ATOM 2248 C C . TYR B 1 92 ? 0.63 13.336 14.961 1 88.62 92 TYR B C 1
ATOM 2250 O O . TYR B 1 92 ? 0.65 14.258 15.789 1 88.62 92 TYR B O 1
ATOM 2258 N N . ILE B 1 93 ? -0.273 13.219 14.047 1 88.88 93 ILE B N 1
ATOM 2259 C CA . ILE B 1 93 ? -1.309 14.234 13.867 1 88.88 93 ILE B CA 1
ATOM 2260 C C . ILE B 1 93 ? -2.15 14.344 15.141 1 88.88 93 ILE B C 1
ATOM 2262 O O . ILE B 1 93 ? -2.438 15.445 15.609 1 88.88 93 ILE B O 1
ATOM 2266 N N . ARG B 1 94 ? -2.459 13.203 15.68 1 87.62 94 ARG B N 1
ATOM 2267 C CA . ARG B 1 94 ? -3.246 13.188 16.906 1 87.62 94 ARG B CA 1
ATOM 2268 C C . ARG B 1 94 ? -2.502 13.875 18.047 1 87.62 94 ARG B C 1
ATOM 2270 O O . ARG B 1 94 ? -3.1 14.625 18.828 1 87.62 94 ARG B O 1
ATOM 2277 N N . SER B 1 95 ? -1.254 13.594 18.109 1 87.69 95 SER B N 1
ATOM 2278 C CA . SER B 1 95 ? -0.433 14.195 19.156 1 87.69 95 SER B CA 1
ATOM 2279 C C . SER B 1 95 ? -0.353 15.711 19 1 87.69 95 SER B C 1
ATOM 2281 O O . SER B 1 95 ? -0.454 16.453 19.984 1 87.69 95 SER B O 1
ATOM 2283 N N . VAL B 1 96 ? -0.15 16.203 17.797 1 88.31 96 VAL B N 1
ATOM 2284 C CA . VAL B 1 96 ? -0.056 17.625 17.516 1 88.31 96 VAL B CA 1
ATO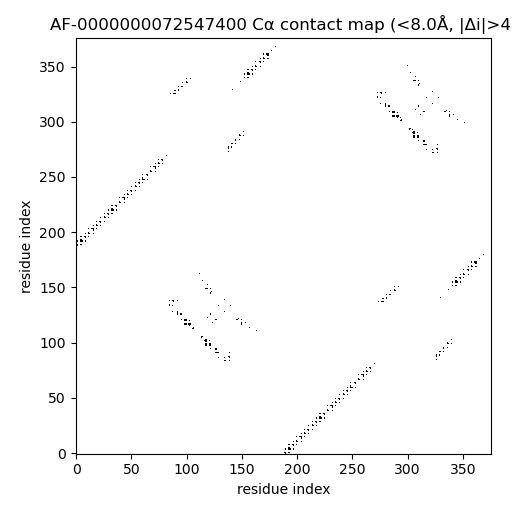M 2285 C C . VAL B 1 96 ? -1.395 18.297 17.812 1 88.31 96 VAL B C 1
ATOM 2287 O O . VAL B 1 96 ? -1.435 19.391 18.406 1 88.31 96 VAL B O 1
ATOM 2290 N N . GLU B 1 97 ? -2.484 17.609 17.406 1 86.69 97 GLU B N 1
ATOM 2291 C CA . GLU B 1 97 ? -3.816 18.156 17.656 1 86.69 97 GLU B CA 1
ATOM 2292 C C . GLU B 1 97 ? -4.078 18.312 19.156 1 86.69 97 GLU B C 1
ATOM 2294 O O . GLU B 1 97 ? -4.629 19.328 19.594 1 86.69 97 GLU B O 1
ATOM 2299 N N . LYS B 1 98 ? -3.709 17.328 19.891 1 84.94 98 LYS B N 1
ATOM 2300 C CA . LYS B 1 98 ? -3.859 17.406 21.344 1 84.94 98 LYS B CA 1
ATOM 2301 C C . LYS B 1 98 ? -3.057 18.562 21.922 1 84.94 98 LYS B C 1
ATOM 2303 O O . LYS B 1 98 ? -3.547 19.297 22.781 1 84.94 98 LYS B O 1
ATOM 2308 N N . ALA B 1 99 ? -1.851 18.719 21.438 1 84.31 99 ALA B N 1
ATOM 2309 C CA . ALA B 1 99 ? -0.991 19.812 21.891 1 84.31 99 ALA B CA 1
ATOM 2310 C C . ALA B 1 99 ? -1.577 21.172 21.516 1 84.31 99 ALA B C 1
ATOM 2312 O O . ALA B 1 99 ? -1.522 22.109 22.312 1 84.31 99 ALA B O 1
ATOM 2313 N N . LEU B 1 100 ? -2.162 21.344 20.359 1 84.19 100 LEU B N 1
ATOM 2314 C CA . LEU B 1 100 ? -2.76 22.578 19.875 1 84.19 100 LEU B CA 1
ATOM 2315 C C . LEU B 1 100 ? -3.969 22.969 20.734 1 84.19 100 LEU B C 1
ATOM 2317 O O . LEU B 1 100 ? -4.133 24.125 21.094 1 84.19 100 LEU B O 1
ATOM 2321 N N . LEU B 1 101 ? -4.773 21.938 21.031 1 82.94 101 LEU B N 1
ATOM 2322 C CA . LEU B 1 101 ? -5.965 22.188 21.828 1 82.94 101 LEU B CA 1
ATOM 2323 C C . LEU B 1 101 ? -5.586 22.641 23.234 1 82.94 101 LEU B C 1
ATOM 2325 O O . LEU B 1 101 ? -6.215 23.547 23.797 1 82.94 101 LEU B O 1
ATOM 2329 N N . GLU B 1 102 ? -4.57 21.984 23.734 1 82.25 102 GLU B N 1
ATOM 2330 C CA . GLU B 1 102 ? -4.086 22.391 25.047 1 82.25 102 GLU B CA 1
ATOM 2331 C C . GLU B 1 102 ? -3.506 23.797 25.016 1 82.25 102 GLU B C 1
ATOM 2333 O O . GLU B 1 102 ? -3.713 24.594 25.938 1 82.25 102 GLU B O 1
ATOM 2338 N N . GLY B 1 103 ? -2.775 24.047 23.906 1 77.94 103 GLY B N 1
ATOM 2339 C CA . GLY B 1 103 ? -2.236 25.391 23.734 1 77.94 103 GLY B CA 1
ATOM 2340 C C . GLY B 1 103 ? -3.309 26.453 23.578 1 77.94 103 GLY B C 1
ATOM 2341 O O . GLY B 1 103 ? -3.193 27.547 24.141 1 77.94 103 GLY B O 1
ATOM 2342 N N . LYS B 1 104 ? -4.371 26.172 22.922 1 79.94 104 LYS B N 1
ATOM 2343 C CA . LYS B 1 104 ? -5.488 27.094 22.75 1 79.94 104 LYS B CA 1
ATOM 2344 C C . LYS B 1 104 ? -6.172 27.406 24.078 1 79.94 104 LYS B C 1
ATOM 2346 O O . LYS B 1 104 ? -6.527 28.547 24.344 1 79.94 104 LYS B O 1
ATOM 2351 N N . ARG B 1 105 ? -6.328 26.391 24.875 1 79.94 105 ARG B N 1
ATOM 2352 C CA . ARG B 1 105 ? -6.945 26.562 26.188 1 79.94 105 ARG B CA 1
ATOM 2353 C C . ARG B 1 105 ? -6.094 27.469 27.078 1 79.94 105 ARG B C 1
ATOM 2355 O O . ARG B 1 105 ? -6.617 28.359 27.75 1 79.94 105 ARG B O 1
ATOM 2362 N N . GLN B 1 106 ? -4.82 27.328 27.031 1 76.75 106 GLN B N 1
ATOM 2363 C CA . GLN B 1 106 ? -3.91 28.125 27.844 1 76.75 106 GLN B CA 1
ATOM 2364 C C . GLN B 1 106 ? -3.904 29.578 27.391 1 76.75 106 GLN B C 1
ATOM 2366 O O . GLN B 1 106 ? -3.84 30.484 28.219 1 76.75 106 GLN B O 1
ATOM 2371 N N . PHE B 1 107 ? -3.996 29.75 26.109 1 75.88 107 PHE B N 1
ATOM 2372 C CA . PHE B 1 107 ? -4.012 31.094 25.531 1 75.88 107 PHE B CA 1
ATOM 2373 C C . PHE B 1 107 ? -5.266 31.859 25.953 1 75.88 107 PHE B C 1
ATOM 2375 O O . PHE B 1 107 ? -5.199 33.031 26.281 1 75.88 107 PHE B O 1
ATOM 2382 N N . ARG B 1 108 ? -6.383 31.141 26.047 1 77.19 108 ARG B N 1
ATOM 2383 C CA . ARG B 1 108 ? -7.66 31.766 26.391 1 77.19 108 ARG B CA 1
ATOM 2384 C C . ARG B 1 108 ? -7.711 32.094 27.875 1 77.19 108 ARG B C 1
ATOM 2386 O O . ARG B 1 108 ? -8.344 33.094 28.266 1 77.19 108 ARG B O 1
ATOM 2393 N N . GLN B 1 109 ? -7.102 31.422 28.688 1 76.06 109 GLN B N 1
ATOM 2394 C CA . GLN B 1 109 ? -7.176 31.594 30.141 1 76.06 109 GLN B CA 1
ATOM 2395 C C . GLN B 1 109 ? -6.215 32.688 30.609 1 76.06 109 GLN B C 1
ATOM 2397 O O . GLN B 1 109 ? -6.457 33.312 31.625 1 76.06 109 GLN B O 1
ATOM 2402 N N . SER B 1 110 ? -5.027 32.938 30.156 1 65.5 110 SER B N 1
ATOM 2403 C CA . SER B 1 110 ? -4.074 33.938 30.625 1 65.5 110 SER B CA 1
ATOM 2404 C C . SER B 1 110 ? -3.535 34.75 29.453 1 65.5 110 SER B C 1
ATOM 2406 O O . SER B 1 110 ? -2.4 34.562 29.016 1 65.5 110 SER B O 1
ATOM 2408 N N . PRO B 1 111 ? -4.359 35.656 28.953 1 56.78 111 PRO B N 1
ATOM 2409 C CA . PRO B 1 111 ? -3.912 36.438 27.797 1 56.78 111 PRO B CA 1
ATOM 2410 C C . PRO B 1 111 ? -2.582 37.156 28.047 1 56.78 111 PRO B C 1
ATOM 2412 O O . PRO B 1 111 ? -1.821 37.375 27.109 1 56.78 111 PRO B O 1
ATOM 2415 N N . GLU B 1 112 ? -2.314 37.812 29.234 1 55.19 112 GLU B N 1
ATOM 2416 C CA . GLU B 1 112 ? -1.103 38.562 29.562 1 55.19 112 GLU B CA 1
ATOM 2417 C C . GLU B 1 112 ? 0.099 37.625 29.688 1 55.19 112 GLU B C 1
ATOM 2419 O O . GLU B 1 112 ? 1.247 38.094 29.625 1 55.19 112 GLU B O 1
ATOM 2424 N N . GLY B 1 113 ? 0.115 36.469 29.938 1 49.53 113 GLY B N 1
ATOM 2425 C CA . GLY B 1 113 ? 1.251 35.781 30.516 1 49.53 113 GLY B CA 1
ATOM 2426 C C . GLY B 1 113 ? 1.855 34.75 29.578 1 49.53 113 GLY B C 1
ATOM 2427 O O . GLY B 1 113 ? 2.775 35.062 28.812 1 49.53 113 GLY B O 1
ATOM 2428 N N . ARG B 1 114 ? 1.642 33.125 29.375 1 49.28 114 ARG B N 1
ATOM 2429 C CA . ARG B 1 114 ? 2.492 31.984 29.109 1 49.28 114 ARG B CA 1
ATOM 2430 C C . ARG B 1 114 ? 2.527 31.656 27.609 1 49.28 114 ARG B C 1
ATOM 2432 O O . ARG B 1 114 ? 1.638 30.984 27.094 1 49.28 114 ARG B O 1
ATOM 2439 N N . GLU B 1 115 ? 2.838 32.438 26.734 1 51.22 115 GLU B N 1
ATOM 2440 C CA . GLU B 1 115 ? 3.154 32.5 25.312 1 51.22 115 GLU B CA 1
ATOM 2441 C C . GLU B 1 115 ? 3.65 31.141 24.812 1 51.22 115 GLU B C 1
ATOM 2443 O O . GLU B 1 115 ? 3.303 30.719 23.703 1 51.22 115 GLU B O 1
ATOM 2448 N N . VAL B 1 116 ? 4.832 30.828 25.359 1 50.66 116 VAL B N 1
ATOM 2449 C CA . VAL B 1 116 ? 5.867 29.859 25.016 1 50.66 116 VAL B CA 1
ATOM 2450 C C . VAL B 1 116 ? 5.25 28.453 24.906 1 50.66 116 VAL B C 1
ATOM 2452 O O . VAL B 1 116 ? 5.887 27.531 24.391 1 50.66 116 VAL B O 1
ATOM 2455 N N . THR B 1 117 ? 4.004 28.438 25.25 1 56.69 117 THR B N 1
ATOM 2456 C CA . THR B 1 117 ? 3.621 27.062 25.578 1 56.69 117 THR B CA 1
ATOM 2457 C C . THR B 1 117 ? 3.258 26.281 24.312 1 56.69 117 THR B C 1
ATOM 2459 O O . THR B 1 117 ? 3.602 25.109 24.188 1 56.69 117 THR B O 1
ATOM 2462 N N . LEU B 1 118 ? 2.686 26.984 23.328 1 60.47 118 LEU B N 1
ATOM 2463 C CA . LEU B 1 118 ? 2.23 26.156 22.219 1 60.47 118 LEU B CA 1
ATOM 2464 C C . LEU B 1 118 ? 3.412 25.641 21.406 1 60.47 118 LEU B C 1
ATOM 2466 O O . LEU B 1 118 ? 3.438 24.469 21.016 1 60.47 118 LEU B O 1
ATOM 2470 N N . SER B 1 119 ? 4.355 26.609 21.141 1 59.22 119 SER B N 1
ATOM 2471 C CA . SER B 1 119 ? 5.523 26.172 20.391 1 59.22 119 SER B CA 1
ATOM 2472 C C . SER B 1 119 ? 6.262 25.047 21.094 1 59.22 119 SER B C 1
ATOM 2474 O O . SER B 1 119 ? 6.711 24.094 20.453 1 59.22 119 SER B O 1
ATOM 2476 N N . GLN B 1 120 ? 6.363 25.297 22.312 1 59.34 120 GLN B N 1
ATOM 2477 C CA . GLN B 1 120 ? 7.047 24.266 23.078 1 59.34 120 GLN B CA 1
ATOM 2478 C C . GLN B 1 120 ? 6.277 22.953 23.031 1 59.34 120 GLN B C 1
ATOM 2480 O O . GLN B 1 120 ? 6.879 21.875 22.938 1 59.34 120 GLN B O 1
ATOM 2485 N N . LEU B 1 121 ? 5.074 23.141 23.047 1 59.09 121 LEU B N 1
ATOM 2486 C CA . LEU B 1 121 ? 4.227 21.953 23.031 1 59.09 121 LEU B CA 1
ATOM 2487 C C . LEU B 1 121 ? 4.293 21.25 21.672 1 59.09 121 LEU B C 1
ATOM 2489 O O . LEU B 1 121 ? 4.324 20.016 21.594 1 59.09 121 LEU B O 1
ATOM 2493 N N . LEU B 1 122 ? 4.348 22.094 20.688 1 62.44 122 LEU B N 1
ATOM 2494 C CA . LEU B 1 122 ? 4.254 21.547 19.328 1 62.44 122 LEU B CA 1
ATOM 2495 C C . LEU B 1 122 ? 5.621 21.078 18.844 1 62.44 122 LEU B C 1
ATOM 2497 O O . LEU B 1 122 ? 5.711 20.219 17.969 1 62.44 122 LEU B O 1
ATOM 2501 N N . LEU B 1 123 ? 6.629 21.781 19.312 1 55.47 123 LEU B N 1
ATOM 2502 C CA . LEU B 1 123 ? 7.977 21.359 18.953 1 55.47 123 LEU B CA 1
ATOM 2503 C C . LEU B 1 123 ? 8.414 20.156 19.766 1 55.47 123 LEU B C 1
ATOM 2505 O O . LEU B 1 123 ? 9.469 19.578 19.5 1 55.47 123 LEU B O 1
ATOM 2509 N N . ASN B 1 124 ? 7.742 19.953 20.781 1 51.28 124 ASN B N 1
ATOM 2510 C CA . ASN B 1 124 ? 8.188 18.812 21.578 1 51.28 124 ASN B CA 1
ATOM 2511 C C . ASN B 1 124 ? 8.359 17.562 20.719 1 51.28 124 ASN B C 1
ATOM 2513 O O . ASN B 1 124 ? 7.465 17.203 19.953 1 51.28 124 ASN B O 1
ATOM 2517 N N . THR B 1 125 ? 9.57 17.219 20.281 1 48.91 125 THR B N 1
ATOM 2518 C CA . THR B 1 125 ? 10.258 16.109 19.625 1 48.91 125 THR B CA 1
ATOM 2519 C C . THR B 1 125 ? 9.547 14.797 19.906 1 48.91 125 THR B C 1
ATOM 2521 O O . THR B 1 125 ? 9.664 13.844 19.125 1 48.91 125 THR B O 1
ATOM 2524 N N . ASP B 1 126 ? 9.062 14.672 21.031 1 51.28 126 ASP B N 1
ATOM 2525 C CA . ASP B 1 126 ? 8.461 13.367 21.297 1 51.28 126 ASP B CA 1
ATOM 2526 C C . ASP B 1 126 ? 7.34 13.062 20.312 1 51.28 126 ASP B C 1
ATOM 2528 O O . ASP B 1 126 ? 6.828 11.938 20.281 1 51.28 126 ASP B O 1
ATOM 2532 N N . LEU B 1 127 ? 6.91 14.078 19.656 1 53.75 127 LEU B N 1
ATOM 2533 C CA . LEU B 1 127 ? 5.875 13.891 18.641 1 53.75 127 LEU B CA 1
ATOM 2534 C C . LEU B 1 127 ? 6.453 13.258 17.375 1 53.75 127 LEU B C 1
ATOM 2536 O O . LEU B 1 127 ? 5.711 12.82 16.5 1 53.75 127 LEU B O 1
ATOM 2540 N N . ILE B 1 128 ? 7.84 13.383 17.312 1 51.91 128 ILE B N 1
ATOM 2541 C CA . ILE B 1 128 ? 8.562 12.836 16.156 1 51.91 128 ILE B CA 1
ATOM 2542 C C . ILE B 1 128 ? 8.977 11.398 16.453 1 51.91 128 ILE B C 1
ATOM 2544 O O . ILE B 1 128 ? 9.719 11.141 17.406 1 51.91 128 ILE B O 1
ATOM 2548 N N . PRO B 1 129 ? 8.367 10.523 15.859 1 53.5 129 PRO B N 1
ATOM 2549 C CA . PRO B 1 129 ? 8.828 9.156 16.125 1 53.5 129 PRO B CA 1
ATOM 2550 C C . PRO B 1 129 ? 10.352 9.031 16.094 1 53.5 129 PRO B C 1
ATOM 2552 O O . PRO B 1 129 ? 11.016 9.75 15.352 1 53.5 129 PRO B O 1
ATOM 2555 N N . SER B 1 130 ? 10.969 8.703 17.172 1 48.62 130 SER B N 1
ATOM 2556 C CA . SER B 1 130 ? 12.398 8.453 17.359 1 48.62 130 SER B CA 1
ATOM 2557 C C . SER B 1 130 ? 13.031 7.898 16.078 1 48.62 130 SER B C 1
ATOM 2559 O O . SER B 1 130 ? 14.203 8.156 15.805 1 48.62 130 SER B O 1
ATOM 2561 N N . ASP B 1 131 ? 12.539 6.789 15.5 1 50.16 131 ASP B N 1
ATOM 2562 C CA . ASP B 1 131 ? 13.266 6.191 14.383 1 50.16 131 ASP B CA 1
ATOM 2563 C C . ASP B 1 131 ? 12.914 6.879 13.07 1 50.16 131 ASP B C 1
ATOM 2565 O O . ASP B 1 131 ? 12.039 6.418 12.336 1 50.16 131 ASP B O 1
ATOM 2569 N N . ILE B 1 132 ? 13.312 8.141 12.922 1 50.62 132 ILE B N 1
ATOM 2570 C CA . ILE B 1 132 ? 13.219 9 11.75 1 50.62 132 ILE B CA 1
ATOM 2571 C C . ILE B 1 132 ? 13.594 8.211 10.492 1 50.62 132 ILE B C 1
ATOM 2573 O O . ILE B 1 132 ? 13.125 8.523 9.398 1 50.62 132 ILE B O 1
ATOM 2577 N N . SER B 1 133 ? 14.586 7.41 10.562 1 50.34 133 SER B N 1
ATOM 2578 C CA . SER B 1 133 ? 15.172 6.719 9.422 1 50.34 133 SER B CA 1
ATOM 2579 C C . SER B 1 133 ? 14.133 5.91 8.664 1 50.34 133 SER B C 1
ATOM 2581 O O . SER B 1 133 ? 14.32 5.578 7.488 1 50.34 133 SER B O 1
ATOM 2583 N N . LYS B 1 134 ? 12.875 5.949 9.484 1 61.56 134 LYS B N 1
ATOM 2584 C CA . LYS B 1 134 ? 11.797 5.164 8.875 1 61.56 134 LYS B CA 1
ATOM 2585 C C . LYS B 1 134 ? 10.539 6.008 8.688 1 61.56 134 LYS B C 1
ATOM 2587 O O . LYS B 1 134 ? 9.461 5.473 8.422 1 61.56 134 LYS B O 1
ATOM 2592 N N . ALA B 1 135 ? 10.781 7.332 8.734 1 69.19 135 ALA B N 1
ATOM 2593 C CA . ALA B 1 135 ? 9.586 8.164 8.594 1 69.19 135 ALA B CA 1
ATOM 2594 C C . ALA B 1 135 ? 9.227 8.375 7.129 1 69.19 135 ALA B C 1
ATOM 2596 O O . ALA B 1 135 ? 10.094 8.68 6.309 1 69.19 135 ALA B O 1
ATOM 2597 N N . GLY B 1 136 ? 8.078 8.07 6.781 1 81.44 136 GLY B N 1
ATOM 2598 C CA . GLY B 1 136 ? 7.586 8.234 5.422 1 81.44 136 GLY B CA 1
ATOM 2599 C C . GLY B 1 136 ? 7.488 9.68 4.988 1 81.44 136 GLY B C 1
ATOM 2600 O O . GLY B 1 136 ? 7.496 10.586 5.824 1 81.44 136 GLY B O 1
ATOM 2601 N N . PRO B 1 137 ? 7.617 9.922 3.717 1 87.56 137 PRO B N 1
ATOM 260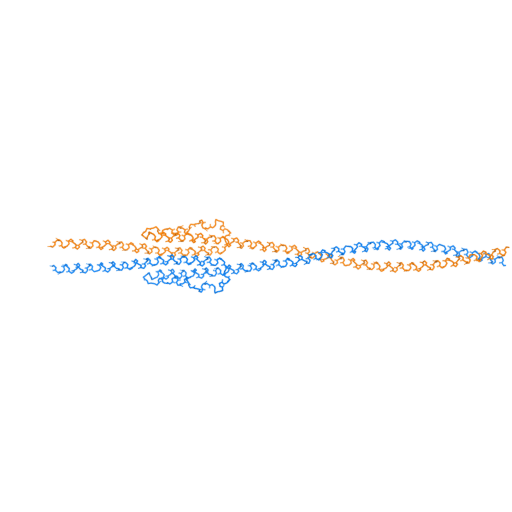2 C CA . PRO B 1 137 ? 7.574 11.281 3.168 1 87.56 137 PRO B CA 1
ATOM 2603 C C . PRO B 1 137 ? 6.352 12.062 3.635 1 87.56 137 PRO B C 1
ATOM 2605 O O . PRO B 1 137 ? 6.426 13.281 3.818 1 87.56 137 PRO B O 1
ATOM 2608 N N . GLU B 1 138 ? 5.359 11.414 3.867 1 89.62 138 GLU B N 1
ATOM 2609 C CA . GLU B 1 138 ? 4.141 12.086 4.312 1 89.62 138 GLU B CA 1
ATOM 2610 C C . GLU B 1 138 ? 4.301 12.648 5.719 1 89.62 138 GLU B C 1
ATOM 2612 O O . GLU B 1 138 ? 3.818 13.742 6.012 1 89.62 138 GLU B O 1
ATOM 2617 N N . LEU B 1 139 ? 4.902 11.914 6.555 1 89.5 139 LEU B N 1
ATOM 2618 C CA . LEU B 1 139 ? 5.16 12.391 7.914 1 89.5 139 LEU B CA 1
ATOM 2619 C C . LEU B 1 139 ? 6.059 13.617 7.898 1 89.5 139 LEU B C 1
ATOM 2621 O O . LEU B 1 139 ? 5.793 14.594 8.602 1 89.5 139 LEU B O 1
ATOM 2625 N N . ILE B 1 140 ? 7.086 13.594 7.152 1 88.38 140 ILE B N 1
ATOM 2626 C CA . ILE B 1 140 ? 8.016 14.711 7.043 1 88.38 140 ILE B CA 1
ATOM 2627 C C . ILE B 1 140 ? 7.277 15.953 6.551 1 88.38 140 ILE B C 1
ATOM 2629 O O . ILE B 1 140 ? 7.461 17.047 7.09 1 88.38 140 ILE B O 1
ATOM 2633 N N . ALA B 1 141 ? 6.504 15.742 5.523 1 90.19 141 ALA B N 1
ATOM 2634 C CA . ALA B 1 141 ? 5.723 16.844 4.984 1 90.19 141 ALA B CA 1
ATOM 2635 C C . ALA B 1 141 ? 4.801 17.438 6.051 1 90.19 141 ALA B C 1
ATOM 2637 O O . ALA B 1 141 ? 4.672 18.656 6.16 1 90.19 141 ALA B O 1
ATOM 2638 N N . CYS B 1 142 ? 4.184 16.641 6.805 1 89.81 142 CYS B N 1
ATOM 2639 C CA . CYS B 1 142 ? 3.281 17.094 7.859 1 89.81 142 CYS B CA 1
ATOM 2640 C C . CYS B 1 142 ? 4.043 17.828 8.953 1 89.81 142 CYS B C 1
ATOM 2642 O O . CYS B 1 142 ? 3.582 18.844 9.453 1 89.81 142 CYS B O 1
ATOM 2644 N N . GLN B 1 143 ? 5.168 17.281 9.281 1 87.06 143 GLN B N 1
ATOM 2645 C CA . GLN B 1 143 ? 6.004 17.938 10.281 1 87.06 143 GLN B CA 1
ATOM 2646 C C . GLN B 1 143 ? 6.422 19.328 9.812 1 87.06 143 GLN B C 1
ATOM 2648 O O . GLN B 1 143 ? 6.426 20.281 10.602 1 87.06 143 GLN B O 1
ATOM 2653 N N . ASN B 1 144 ? 6.82 19.422 8.594 1 88.12 144 ASN B N 1
ATOM 2654 C CA . ASN B 1 144 ? 7.18 20.719 8.031 1 88.12 144 ASN B CA 1
ATOM 2655 C C . ASN B 1 144 ? 6.004 21.688 8.055 1 88.12 144 ASN B C 1
ATOM 2657 O O . ASN B 1 144 ? 6.18 22.875 8.32 1 88.12 144 ASN B O 1
ATOM 2661 N N . LEU B 1 145 ? 4.855 21.219 7.77 1 89.25 145 LEU B N 1
ATOM 2662 C CA . LEU B 1 145 ? 3.65 22.031 7.801 1 89.25 145 LEU B CA 1
ATOM 2663 C C . LEU B 1 145 ? 3.381 22.562 9.211 1 89.25 145 LEU B C 1
ATOM 2665 O O . LEU B 1 145 ? 3.082 23.734 9.398 1 89.25 145 LEU B O 1
ATOM 2669 N N . VAL B 1 146 ? 3.502 21.672 10.141 1 88.25 146 VAL B N 1
ATOM 2670 C CA . VAL B 1 146 ? 3.291 22.047 11.539 1 88.25 146 VAL B CA 1
ATOM 2671 C C . VAL B 1 146 ? 4.301 23.109 11.945 1 88.25 146 VAL B C 1
ATOM 2673 O O . VAL B 1 146 ? 3.945 24.094 12.594 1 88.25 146 VAL B O 1
ATOM 2676 N N . ALA B 1 147 ? 5.512 22.891 11.508 1 85.5 147 ALA B N 1
ATOM 2677 C CA . ALA B 1 147 ? 6.562 23.859 11.805 1 85.5 147 ALA B CA 1
ATOM 2678 C C . ALA B 1 147 ? 6.238 25.219 11.195 1 85.5 147 ALA B C 1
ATOM 2680 O O . ALA B 1 147 ? 6.465 26.266 11.82 1 85.5 147 ALA B O 1
ATOM 2681 N N . ALA B 1 148 ? 5.723 25.219 10.047 1 85.62 148 ALA B N 1
ATOM 2682 C CA . ALA B 1 148 ? 5.336 26.453 9.383 1 85.62 148 ALA B CA 1
ATOM 2683 C C . ALA B 1 148 ? 4.223 27.172 10.148 1 85.62 148 ALA B C 1
ATOM 2685 O O . ALA B 1 148 ? 4.25 28.391 10.312 1 85.62 148 ALA B O 1
ATOM 2686 N N . PHE B 1 149 ? 3.293 26.484 10.609 1 87.12 149 PHE B N 1
ATOM 2687 C CA . PHE B 1 149 ? 2.199 27.047 11.398 1 87.12 149 PHE B CA 1
ATOM 2688 C C . PHE B 1 149 ? 2.721 27.641 12.695 1 87.12 149 PHE B C 1
ATOM 2690 O O . PHE B 1 149 ? 2.281 28.719 13.109 1 87.12 149 PHE B O 1
ATOM 2697 N N . ILE B 1 150 ? 3.592 26.938 13.289 1 84.31 150 ILE B N 1
ATOM 2698 C CA . ILE B 1 150 ? 4.148 27.406 14.555 1 84.31 150 ILE B CA 1
ATOM 2699 C C . ILE B 1 150 ? 4.875 28.734 14.328 1 84.31 150 ILE B C 1
ATOM 2701 O O . ILE B 1 150 ? 4.773 29.656 15.148 1 84.31 150 ILE B O 1
ATOM 2705 N N . ASP B 1 151 ? 5.562 28.75 13.227 1 84.25 151 ASP B N 1
ATOM 2706 C CA . ASP B 1 151 ? 6.281 29.969 12.891 1 84.25 151 ASP B CA 1
ATOM 2707 C C . ASP B 1 151 ? 5.32 31.141 12.734 1 84.25 151 ASP B C 1
ATOM 2709 O O . ASP B 1 151 ? 5.57 32.25 13.25 1 84.25 151 ASP B O 1
ATOM 2713 N N . VAL B 1 152 ? 4.242 30.953 12.055 1 83.94 152 VAL B N 1
ATOM 2714 C CA . VAL B 1 152 ? 3.238 31.984 11.852 1 83.94 152 VAL B CA 1
ATOM 2715 C C . VAL B 1 152 ? 2.611 32.375 13.188 1 83.94 152 VAL B C 1
ATOM 2717 O O . VAL B 1 152 ? 2.418 33.562 13.477 1 83.94 152 VAL B O 1
ATOM 2720 N N . TYR B 1 153 ? 2.383 31.406 13.93 1 82.38 153 TYR B N 1
ATOM 2721 C CA . TYR B 1 153 ? 1.809 31.641 15.25 1 82.38 153 TYR B CA 1
ATOM 2722 C C . TYR B 1 153 ? 2.762 32.469 16.125 1 82.38 153 TYR B C 1
ATOM 2724 O O . TYR B 1 153 ? 2.336 33.375 16.828 1 82.38 153 TYR B O 1
ATOM 2732 N N . HIS B 1 154 ? 3.992 32.156 16.047 1 82.75 154 HIS B N 1
ATOM 2733 C CA . HIS B 1 154 ? 4.988 32.875 16.828 1 82.75 154 HIS B CA 1
ATOM 2734 C C . HIS B 1 154 ? 5.047 34.344 16.422 1 82.75 154 HIS B C 1
ATOM 2736 O O . HIS B 1 154 ? 5.207 35.219 17.281 1 82.75 154 HIS B O 1
ATOM 2742 N N . SER B 1 155 ? 4.926 34.531 15.18 1 83.94 155 SER B N 1
ATOM 2743 C CA . SER B 1 155 ? 4.91 35.906 14.703 1 83.94 155 SER B CA 1
ATOM 2744 C C . SER B 1 155 ? 3.713 36.656 15.266 1 83.94 155 SER B C 1
ATOM 2746 O O . SER B 1 155 ? 3.846 37.812 15.672 1 83.94 155 SER B O 1
ATOM 2748 N N . ALA B 1 156 ? 2.611 36 15.336 1 83.5 156 ALA B N 1
ATOM 2749 C CA . ALA B 1 156 ? 1.411 36.625 15.867 1 83.5 156 ALA B CA 1
ATOM 2750 C C . ALA B 1 156 ? 1.539 36.875 17.375 1 83.5 156 ALA B C 1
ATOM 2752 O O . ALA B 1 156 ? 1.171 37.938 17.859 1 83.5 156 ALA B O 1
ATOM 2753 N N . THR B 1 157 ? 2.09 35.938 18.047 1 82.69 157 THR B N 1
ATOM 2754 C CA . THR B 1 157 ? 2.223 36.094 19.5 1 82.69 157 THR B CA 1
ATOM 2755 C C . THR B 1 157 ? 3.248 37.156 19.844 1 82.69 157 THR B C 1
ATOM 2757 O O . THR B 1 157 ? 3.104 37.875 20.844 1 82.69 157 THR B O 1
ATOM 2760 N N . SER B 1 158 ? 4.258 37.219 18.984 1 85.62 158 SER B N 1
ATOM 2761 C CA . SER B 1 158 ? 5.234 38.312 19.172 1 85.62 158 SER B CA 1
ATOM 2762 C C . SER B 1 158 ? 4.598 39.688 19.016 1 85.62 158 SER B C 1
ATOM 2764 O O . SER B 1 158 ? 4.879 40.594 19.781 1 85.62 158 SER B O 1
ATOM 2766 N N . LYS B 1 159 ? 3.758 39.844 18.109 1 86.75 159 LYS B N 1
ATOM 2767 C CA . LYS B 1 159 ? 3.047 41.094 17.891 1 86.75 159 LYS B CA 1
ATOM 2768 C C . LYS B 1 159 ? 2.109 41.406 19.062 1 86.75 159 LYS B C 1
ATOM 2770 O O . LYS B 1 159 ? 1.993 42.562 19.484 1 86.75 159 LYS B O 1
ATOM 2775 N N . ILE B 1 160 ? 1.484 40.406 19.594 1 86.12 160 ILE B N 1
ATOM 2776 C CA . ILE B 1 160 ? 0.601 40.562 20.734 1 86.12 160 ILE B CA 1
ATOM 2777 C C . ILE B 1 160 ? 1.399 41.094 21.938 1 86.12 160 ILE B C 1
ATOM 2779 O O . ILE B 1 160 ? 0.99 42.031 22.594 1 86.12 160 ILE B O 1
ATOM 2783 N N . LYS B 1 161 ? 2.541 40.438 22.094 1 87.12 161 LYS B N 1
ATOM 2784 C CA . LYS B 1 161 ? 3.389 40.875 23.203 1 87.12 161 LYS B CA 1
ATOM 2785 C C . LYS B 1 161 ? 3.811 42.344 23.031 1 87.12 161 LYS B C 1
ATOM 2787 O O . LYS B 1 161 ? 3.77 43.125 23.984 1 87.12 161 LYS B O 1
ATOM 2792 N N . SER B 1 162 ? 4.164 42.688 21.859 1 91.5 162 SER B N 1
ATOM 2793 C CA . SER B 1 162 ? 4.59 44.062 21.562 1 91.5 162 SER B CA 1
ATOM 2794 C C . SER B 1 162 ? 3.451 45.062 21.797 1 91.5 162 SER B C 1
ATOM 2796 O O . SER B 1 162 ? 3.658 46.125 22.375 1 91.5 162 SER B O 1
ATOM 2798 N N . LEU B 1 163 ? 2.26 44.656 21.422 1 89.81 163 LEU B N 1
ATOM 2799 C CA . LEU B 1 163 ? 1.097 45.531 21.562 1 89.81 163 LEU B CA 1
ATOM 2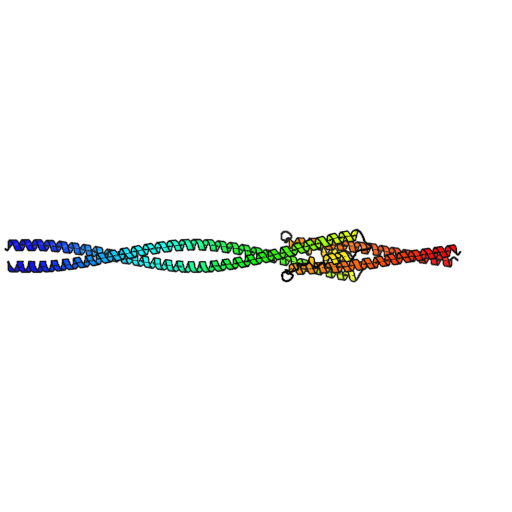800 C C . LEU B 1 163 ? 0.691 45.656 23.031 1 89.81 163 LEU B C 1
ATOM 2802 O O . LEU B 1 163 ? 0.297 46.75 23.484 1 89.81 163 LEU B O 1
ATOM 2806 N N . GLU B 1 164 ? 0.835 44.594 23.75 1 90.94 164 GLU B N 1
ATOM 2807 C CA . GLU B 1 164 ? 0.542 44.625 25.172 1 90.94 164 GLU B CA 1
ATOM 2808 C C . GLU B 1 164 ? 1.493 45.562 25.906 1 90.94 164 GLU B C 1
ATOM 2810 O O . GLU B 1 164 ? 1.071 46.344 26.781 1 90.94 164 GLU B O 1
ATOM 2815 N N . GLU B 1 165 ? 2.717 45.531 25.5 1 92.44 165 GLU B N 1
ATOM 2816 C CA . GLU B 1 165 ? 3.701 46.438 26.094 1 92.44 165 GLU B CA 1
ATOM 2817 C C . GLU B 1 165 ? 3.391 47.875 25.75 1 92.44 165 GLU B C 1
ATOM 2819 O O . GLU B 1 165 ? 3.543 48.781 26.594 1 92.44 165 GLU B O 1
ATOM 2824 N N . GLU B 1 166 ? 2.957 48.062 24.516 1 92.88 166 GLU B N 1
ATOM 2825 C CA . GLU B 1 166 ? 2.588 49.406 24.094 1 92.88 166 GLU B CA 1
ATOM 2826 C C . GLU B 1 166 ? 1.378 49.906 24.875 1 92.88 166 GLU B C 1
ATOM 2828 O O . GLU B 1 166 ? 1.332 51.094 25.25 1 92.88 166 GLU B O 1
ATOM 2833 N N . VAL B 1 167 ? 0.456 49.031 25.125 1 93.12 167 VAL B N 1
ATOM 2834 C CA . VAL B 1 167 ? -0.741 49.375 25.875 1 93.12 167 VAL B CA 1
ATOM 2835 C C . VAL B 1 167 ? -0.359 49.75 27.312 1 93.12 167 VAL B C 1
ATOM 2837 O O . VAL B 1 167 ? -0.843 50.75 27.859 1 93.12 167 VAL B O 1
ATOM 2840 N N . VAL B 1 168 ? 0.519 48.938 27.828 1 91.81 168 VAL B N 1
ATOM 2841 C CA . VAL B 1 168 ? 0.976 49.188 29.188 1 91.81 168 VAL B CA 1
ATOM 2842 C C . VAL B 1 168 ? 1.716 50.531 29.234 1 91.81 168 VAL B C 1
ATOM 2844 O O . VAL B 1 168 ? 1.508 51.312 30.156 1 91.81 168 VAL B O 1
ATOM 2847 N N . ALA B 1 169 ? 2.529 50.812 28.234 1 93.12 169 ALA B N 1
ATOM 2848 C CA . ALA B 1 169 ? 3.268 52.062 28.156 1 93.12 169 ALA B CA 1
ATOM 2849 C C . ALA B 1 169 ? 2.314 53.25 28.047 1 93.12 169 ALA B C 1
ATOM 2851 O O . ALA B 1 169 ? 2.512 54.281 28.703 1 93.12 169 ALA B O 1
ATOM 2852 N N . HIS B 1 170 ? 1.25 53.156 27.328 1 91.81 170 HIS B N 1
ATOM 2853 C CA . HIS B 1 170 ? 0.268 54.219 27.172 1 91.81 170 HIS B CA 1
ATOM 2854 C C . HIS B 1 170 ? -0.535 54.438 28.453 1 91.81 170 HIS B C 1
ATOM 2856 O O . HIS B 1 170 ? -0.85 55.562 28.828 1 91.81 170 HIS B O 1
ATOM 2862 N N . ARG B 1 171 ? -0.811 53.312 29.156 1 90.81 171 ARG B N 1
ATOM 2863 C CA . ARG B 1 171 ? -1.539 53.406 30.422 1 90.81 171 ARG B CA 1
ATOM 2864 C C . ARG B 1 171 ? -0.716 54.156 31.469 1 90.81 171 ARG B C 1
ATOM 2866 O O . ARG B 1 171 ? -1.24 55 32.188 1 90.81 171 ARG B O 1
ATOM 2873 N N . GLN B 1 172 ? 0.556 53.938 31.422 1 92.44 172 GLN B N 1
ATOM 2874 C CA . GLN B 1 172 ? 1.451 54.594 32.375 1 92.44 172 GLN B CA 1
ATOM 2875 C C . GLN B 1 172 ? 1.592 56.094 32.031 1 92.44 172 GLN B C 1
ATOM 2877 O O . GLN B 1 172 ? 1.631 56.938 32.906 1 92.44 172 GLN B O 1
ATOM 2882 N N . HIS B 1 173 ? 1.615 56.375 30.781 1 90.75 173 HIS B N 1
ATOM 2883 C CA . HIS B 1 173 ? 1.715 57.75 30.328 1 90.75 173 HIS B CA 1
ATOM 2884 C C . HIS B 1 173 ? 0.467 58.531 30.703 1 90.75 173 HIS B C 1
ATOM 2886 O O . HIS B 1 173 ? 0.564 59.688 31.172 1 90.75 173 HIS B O 1
ATOM 2892 N N . VAL B 1 174 ? -0.63 57.906 30.531 1 89.75 174 VAL B N 1
ATOM 2893 C CA . VAL B 1 174 ? -1.897 58.562 30.844 1 89.75 174 VAL B CA 1
ATOM 2894 C C . VAL B 1 174 ? -1.982 58.812 32.344 1 89.75 174 VAL B C 1
ATOM 2896 O O . VAL B 1 174 ? -2.404 59.875 32.781 1 89.75 174 VAL B O 1
ATOM 2899 N N . GLU B 1 175 ? -1.494 57.875 33.062 1 91.38 175 GLU B N 1
ATOM 2900 C CA . GLU B 1 175 ? -1.504 58.031 34.531 1 91.38 175 GLU B CA 1
ATOM 2901 C C . GLU B 1 175 ? -0.56 59.156 34.969 1 91.38 175 GLU B C 1
ATOM 2903 O O . GLU B 1 175 ? -0.883 59.906 35.875 1 91.38 175 GLU B O 1
ATOM 2908 N N . ALA B 1 176 ? 0.578 59.219 34.25 1 90.56 176 ALA B N 1
ATOM 2909 C CA . ALA B 1 176 ? 1.536 60.281 34.562 1 90.56 176 ALA B CA 1
ATOM 2910 C C . ALA B 1 176 ? 0.972 61.656 34.188 1 90.56 176 ALA B C 1
ATOM 2912 O O . ALA B 1 176 ? 1.151 62.625 34.938 1 90.56 176 ALA B O 1
ATOM 2913 N N . MET B 1 177 ? 0.222 61.719 33.125 1 87.94 177 MET B N 1
ATOM 2914 C CA . MET B 1 177 ? -0.378 62.969 32.688 1 87.94 177 MET B CA 1
ATOM 2915 C C . MET B 1 177 ? -1.511 63.406 33.625 1 87.94 177 MET B C 1
ATOM 2917 O O . MET B 1 177 ? -1.679 64.562 33.906 1 87.94 177 MET B O 1
ATOM 2921 N N . LYS B 1 178 ? -2.219 62.406 34.125 1 88.38 178 LYS B N 1
ATOM 2922 C CA . LYS B 1 178 ? -3.287 62.719 35.094 1 88.38 178 LYS B CA 1
ATOM 2923 C C . LYS B 1 178 ? -2.723 63.281 36.375 1 88.38 178 LYS B C 1
ATOM 2925 O O . LYS B 1 178 ? -3.297 64.188 36.969 1 88.38 178 LYS B O 1
ATOM 2930 N N . ARG B 1 179 ? -1.542 62.812 36.781 1 89.56 179 ARG B N 1
ATOM 2931 C CA . ARG B 1 179 ? -0.883 63.312 37.969 1 89.56 179 ARG B CA 1
ATOM 2932 C C . ARG B 1 179 ? -0.363 64.688 37.75 1 89.56 179 ARG B C 1
ATOM 2934 O O . ARG B 1 179 ? -0.523 65.562 38.625 1 89.56 179 ARG B O 1
ATOM 2941 N N . GLU B 1 180 ? 0.154 65 36.625 1 85.88 180 GLU B N 1
ATOM 2942 C CA . GLU B 1 180 ? 0.674 66.312 36.312 1 85.88 180 GLU B CA 1
ATOM 2943 C C . GLU B 1 180 ? -0.449 67.312 36.25 1 85.88 180 GLU B C 1
ATOM 2945 O O . GLU B 1 180 ? -0.292 68.5 36.688 1 85.88 180 GLU B O 1
ATOM 2950 N N . LEU B 1 181 ? -1.543 67 35.75 1 84.31 181 LEU B N 1
ATOM 2951 C CA . LEU B 1 181 ? -2.701 67.875 35.656 1 84.31 181 LEU B CA 1
ATOM 2952 C C . LEU B 1 181 ? -3.275 68.188 37.031 1 84.31 181 LEU B C 1
ATOM 2954 O O . LEU B 1 181 ? -3.623 69.312 37.344 1 84.31 181 LEU B O 1
ATOM 2958 N N . SER B 1 182 ? -3.338 67.188 37.812 1 85.56 182 SER B N 1
ATOM 2959 C CA . SER B 1 182 ? -3.83 67.312 39.156 1 85.56 182 SER B CA 1
ATOM 2960 C C . SER B 1 182 ? -2.906 68.25 39.969 1 85.56 182 SER B C 1
ATOM 2962 O O . SER B 1 182 ? -3.371 69.062 40.781 1 85.56 182 SER B O 1
ATOM 2964 N N . ASP B 1 183 ? -1.604 68.188 39.781 1 85.44 183 ASP B N 1
ATOM 2965 C CA . ASP B 1 183 ? -0.625 69 40.469 1 85.44 183 ASP B CA 1
ATOM 2966 C C . ASP B 1 183 ? -0.7 70.438 40 1 85.44 183 ASP B C 1
ATOM 2968 O O . ASP B 1 183 ? -0.553 71.375 40.812 1 85.44 183 ASP B O 1
ATOM 2972 N N . THR B 1 184 ? -1.016 70.75 38.844 1 81.44 184 THR B N 1
ATOM 2973 C CA . THR B 1 184 ? -1.104 72.125 38.281 1 81.44 184 THR B CA 1
ATOM 2974 C C . THR B 1 184 ? -2.357 72.812 38.781 1 81.44 184 THR B C 1
ATOM 2976 O O . THR B 1 184 ? -2.322 74 39.062 1 81.44 184 THR B O 1
ATOM 2979 N N . ILE B 1 185 ? -3.402 72 38.938 1 77.31 185 ILE B N 1
ATOM 2980 C CA . ILE B 1 185 ? -4.66 72.562 39.375 1 77.31 185 ILE B CA 1
ATOM 2981 C C . ILE B 1 185 ? -4.559 72.875 40.875 1 77.31 185 ILE B C 1
ATOM 2983 O O . ILE B 1 185 ? -5.082 73.938 41.312 1 77.31 185 ILE B O 1
ATOM 2987 N N . HIS B 1 186 ? -3.832 72.25 41.625 1 81.38 186 HIS B N 1
ATOM 2988 C CA . HIS B 1 186 ? -3.725 72.5 43.062 1 81.38 186 HIS B CA 1
ATOM 2989 C C . HIS B 1 186 ? -2.668 73.5 43.344 1 81.38 186 HIS B C 1
ATOM 2991 O O . HIS B 1 186 ? -2.645 74.125 44.438 1 81.38 186 HIS B O 1
ATOM 2997 N N . ARG B 1 187 ? -1.834 73.75 42.5 1 76.56 187 ARG B N 1
ATOM 2998 C CA . ARG B 1 187 ? -0.849 74.812 42.656 1 76.56 187 ARG B CA 1
ATOM 2999 C C . ARG B 1 187 ? -1.428 76.125 42.281 1 76.56 187 ARG B C 1
ATOM 3001 O O . ARG B 1 187 ? -0.885 77.188 42.656 1 76.56 187 ARG B O 1
ATOM 3008 N N . GLU B 1 188 ? -2.52 76.188 41.562 1 56.84 188 GLU B N 1
ATOM 3009 C CA . GLU B 1 188 ? -3.248 77.438 41.375 1 56.84 188 GLU B CA 1
ATOM 3010 C C . GLU B 1 188 ? -4.316 77.688 42.438 1 56.84 188 GLU B C 1
ATOM 3012 O O . GLU B 1 188 ? -4.527 78.812 42.906 1 56.84 188 GLU B O 1
#

Solvent-accessible surface area (backbone atoms only — not comparable to full-atom values): 19843 Å² total; per-residue (Å²): 110,65,67,58,52,50,50,50,43,52,50,49,49,52,51,41,51,52,47,50,53,51,44,53,52,52,48,52,52,45,52,52,50,51,51,51,44,51,52,49,53,53,50,40,52,51,50,52,52,50,44,51,52,50,50,52,51,46,52,50,46,54,52,49,49,55,49,46,52,49,53,43,53,51,46,52,51,52,49,50,51,52,50,49,42,52,52,52,38,50,51,32,52,51,50,46,44,53,32,50,53,54,30,46,54,51,48,73,73,42,78,88,69,80,72,66,49,38,55,51,48,60,60,41,55,84,56,46,68,83,70,53,95,66,57,41,71,64,41,53,53,48,50,51,44,53,51,52,49,45,52,49,46,48,54,48,51,51,50,39,53,53,39,50,49,49,39,52,52,46,54,50,48,47,52,51,49,52,49,52,51,54,53,55,60,71,72,104,110,65,68,59,51,51,51,48,44,52,51,49,50,52,51,41,52,52,47,51,52,50,45,50,53,50,49,51,52,44,52,52,50,51,52,51,43,52,52,52,53,52,49,42,52,51,50,53,52,50,45,53,54,50,49,54,50,47,52,50,46,55,52,48,48,54,51,46,52,51,52,43,53,51,44,50,50,51,49,50,50,53,50,48,42,51,51,53,38,51,50,32,50,52,51,46,46,53,32,50,53,53,30,45,52,51,47,72,71,42,77,88,67,78,71,67,48,38,56,50,48,61,58,42,55,84,56,46,68,83,68,55,97,68,58,41,72,64,43,54,53,50,50,52,46,51,50,50,50,45,51,49,44,49,53,49,52,51,51,38,53,53,40,51,52,50,38,50,52,44,54,50,49,46,53,51,50,52,50,53,52,54,53,56,60,71,73,103